Protein AF-A0A5C7LN12-F1 (afdb_monomer_lite)

Foldseek 3Di:
DPPQDFQAAQQPRDGAPPVPQADPVRHGDNHNDDVSVVVVVCVVCVVVVVVVQVVCVVVVNDDDVCVVCPDDPVRVVVVVVVVQVVCVVVVNDDDPCPPPVNVVVVPDDDPDDPLQVVLVVCVVVPDDLVNDDPVSNVSVVVVVVVVCVVCVVVVVVVVVVVVVVVVVPDDPVVVVVVVVVVVVVVVVVVVVVVVVVVVD

Structure (mmCIF, N/CA/C/O backbone):
data_AF-A0A5C7LN12-F1
#
_entry.id   AF-A0A5C7LN12-F1
#
loop_
_atom_site.group_PDB
_atom_site.id
_atom_site.type_symbol
_atom_site.label_atom_id
_atom_site.label_alt_id
_atom_site.label_comp_id
_atom_site.label_asym_id
_atom_site.label_entity_id
_atom_site.label_seq_id
_atom_site.pdbx_PDB_ins_code
_atom_site.Cartn_x
_atom_site.Cartn_y
_atom_site.Cartn_z
_atom_site.occupancy
_atom_site.B_iso_or_equiv
_atom_site.auth_seq_id
_atom_site.auth_comp_id
_atom_site.auth_asym_id
_atom_site.auth_atom_id
_atom_site.pdbx_PDB_model_num
ATOM 1 N N . MET A 1 1 ? -49.955 15.928 35.862 1.00 45.19 1 MET A N 1
ATOM 2 C CA . MET A 1 1 ? -48.823 16.769 36.314 1.00 45.19 1 MET A CA 1
ATOM 3 C C . MET A 1 1 ? -47.835 15.855 37.020 1.00 45.19 1 MET A C 1
ATOM 5 O O . MET A 1 1 ? -48.293 15.050 37.814 1.00 45.19 1 MET A O 1
ATOM 9 N N . LYS A 1 2 ? -46.533 15.899 36.705 1.00 53.94 2 LYS A N 1
ATOM 10 C CA . LYS A 1 2 ? -45.531 15.237 37.559 1.00 53.94 2 LYS A CA 1
ATOM 11 C C . LYS A 1 2 ? -45.373 16.099 38.810 1.00 53.94 2 LYS A C 1
ATOM 13 O O . LYS A 1 2 ? -45.045 17.274 38.656 1.00 53.94 2 LYS A O 1
ATOM 18 N N . GLU A 1 3 ? -45.639 15.550 39.991 1.00 57.06 3 GLU A N 1
ATOM 19 C CA . GLU A 1 3 ? -45.255 16.191 41.250 1.00 57.06 3 GLU A CA 1
ATOM 20 C C . GLU A 1 3 ? -43.736 16.374 41.240 1.00 57.06 3 GLU A C 1
ATOM 22 O O . GLU A 1 3 ? -42.986 15.416 41.056 1.00 57.06 3 GLU A O 1
ATOM 27 N N . GLN A 1 4 ? -43.284 17.623 41.324 1.00 60.88 4 GLN A N 1
ATOM 28 C CA . GLN A 1 4 ? -41.866 17.932 41.449 1.00 60.88 4 GLN A CA 1
ATOM 29 C C . GLN A 1 4 ? -41.527 17.849 42.931 1.00 60.88 4 GLN A C 1
ATOM 31 O O . GLN A 1 4 ? -41.993 18.673 43.715 1.00 60.88 4 GLN A O 1
ATOM 36 N N . THR A 1 5 ? -40.739 16.849 43.313 1.00 71.44 5 THR A N 1
ATOM 37 C CA . THR A 1 5 ? -40.147 16.774 44.649 1.00 71.44 5 THR A CA 1
ATOM 38 C C . THR A 1 5 ? -39.244 17.986 44.843 1.00 71.44 5 THR A C 1
ATOM 40 O O . THR A 1 5 ? -38.200 18.099 44.197 1.00 71.44 5 THR A O 1
ATOM 43 N N . LEU A 1 6 ? -39.682 18.926 45.682 1.00 84.12 6 LEU A N 1
ATOM 44 C CA . LEU A 1 6 ? -38.920 20.132 45.997 1.00 84.12 6 LEU A CA 1
ATOM 45 C C . LEU A 1 6 ? -37.580 19.746 46.631 1.00 84.12 6 LEU A C 1
ATOM 47 O O . LEU A 1 6 ? -37.504 18.804 47.415 1.00 84.12 6 LEU A O 1
ATOM 51 N N . GLY A 1 7 ? -36.523 20.475 46.272 1.00 86.50 7 GLY A N 1
ATOM 52 C CA . GLY A 1 7 ? -35.201 20.291 46.867 1.00 86.50 7 GLY A CA 1
ATOM 53 C C . GLY A 1 7 ? -34.392 19.093 46.364 1.00 86.50 7 GLY A C 1
ATOM 54 O O . GLY A 1 7 ? -33.304 18.869 46.882 1.00 86.50 7 GLY A O 1
ATOM 55 N N . ILE A 1 8 ? -34.853 18.350 45.349 1.00 91.25 8 ILE A N 1
ATOM 56 C CA . ILE A 1 8 ? -34.109 17.219 44.766 1.00 91.25 8 ILE A CA 1
ATOM 57 C C . ILE A 1 8 ? -33.805 17.491 43.288 1.00 91.25 8 ILE A C 1
ATOM 59 O O . ILE A 1 8 ? -34.665 17.910 42.519 1.00 91.25 8 ILE A O 1
ATOM 63 N N . CYS A 1 9 ? -32.560 17.252 42.872 1.00 90.31 9 CYS A N 1
ATOM 64 C CA . CYS A 1 9 ? -32.129 17.409 41.486 1.00 90.31 9 CYS A CA 1
ATOM 65 C C . CYS A 1 9 ? -32.646 16.274 40.587 1.00 90.31 9 CYS A C 1
ATOM 67 O O . CYS A 1 9 ? -32.257 15.121 40.756 1.00 90.31 9 CYS A O 1
ATOM 69 N N . ASP A 1 10 ? -33.369 16.609 39.519 1.00 89.06 10 ASP A N 1
ATOM 70 C CA . ASP A 1 10 ? -33.934 15.652 38.553 1.00 89.06 10 ASP A CA 1
ATOM 71 C C . ASP A 1 10 ? -32.880 14.813 37.799 1.00 89.06 10 ASP A C 1
ATOM 73 O O . ASP A 1 10 ? -33.205 13.780 37.213 1.00 89.06 10 ASP A O 1
ATOM 77 N N . ASN A 1 11 ? -31.613 15.253 37.751 1.00 90.69 11 ASN A N 1
ATOM 78 C CA . ASN A 1 11 ? -30.559 14.555 37.002 1.00 90.69 11 ASN A CA 1
ATOM 79 C C . ASN A 1 11 ? -29.640 13.683 37.869 1.00 90.69 11 ASN A C 1
ATOM 81 O O . ASN A 1 11 ? -29.319 12.569 37.459 1.00 90.69 11 ASN A O 1
ATOM 85 N N . CYS A 1 12 ? -29.152 14.198 39.003 1.00 90.94 12 CYS A N 1
ATOM 86 C CA . CYS A 1 12 ? -28.233 13.460 39.880 1.00 90.94 12 CYS A CA 1
ATOM 87 C C . CYS A 1 12 ? -28.894 12.924 41.150 1.00 90.94 12 CYS A C 1
ATOM 89 O O . CYS A 1 12 ? -28.227 12.216 41.895 1.00 90.94 12 CYS A O 1
ATOM 91 N N . LEU A 1 13 ? -30.165 13.266 41.397 1.00 91.31 13 LEU A N 1
ATOM 92 C CA . LEU A 1 13 ? -30.915 12.930 42.613 1.00 91.31 13 LEU A CA 1
ATOM 93 C C . LEU A 1 13 ? -30.298 13.484 43.909 1.00 91.31 13 LEU A C 1
ATOM 95 O O . LEU A 1 13 ? -30.713 13.104 44.996 1.00 91.31 13 LEU A O 1
ATOM 99 N N . GLY A 1 14 ? -29.319 14.385 43.796 1.00 90.19 14 GLY A N 1
ATOM 100 C CA . GLY A 1 14 ? -28.716 15.067 44.935 1.00 90.19 14 GLY A CA 1
ATOM 101 C C . GLY A 1 14 ? -29.597 16.192 45.471 1.00 90.19 14 GLY A C 1
ATOM 102 O O . GLY A 1 14 ? -30.418 16.756 44.739 1.00 90.19 14 GLY A O 1
ATOM 103 N N . GLU A 1 15 ? -29.377 16.531 46.736 1.00 92.19 15 GLU A N 1
ATOM 104 C CA . GLU A 1 15 ? -30.057 17.628 47.416 1.00 92.19 15 GLU A CA 1
ATOM 105 C C . GLU A 1 15 ? -29.694 18.979 46.786 1.00 92.19 15 GLU A C 1
ATOM 107 O O . GLU A 1 15 ? -28.548 19.249 46.413 1.00 92.19 15 GLU A O 1
ATOM 112 N N . ILE A 1 16 ? -30.703 19.831 46.640 1.00 90.50 16 ILE A N 1
ATOM 113 C CA . ILE A 1 16 ? -30.557 21.237 46.288 1.00 90.50 16 ILE A CA 1
ATOM 114 C C . ILE A 1 16 ? -30.592 22.015 47.608 1.00 90.50 16 ILE A C 1
ATOM 116 O O . ILE A 1 16 ? -31.549 21.833 48.369 1.00 90.50 16 ILE A O 1
ATOM 120 N N . PRO A 1 17 ? -29.601 22.884 47.876 1.00 90.31 17 PRO A N 1
ATOM 121 C CA . PRO A 1 17 ? -29.600 23.740 49.057 1.00 90.31 17 PRO A CA 1
ATOM 122 C C . PRO A 1 17 ? -30.934 24.474 49.228 1.00 90.31 17 PRO A C 1
ATOM 124 O O . PRO A 1 17 ? -31.533 24.912 48.243 1.00 90.31 17 PRO A O 1
ATOM 127 N N . HIS A 1 18 ? -31.419 24.573 50.468 1.00 86.62 18 HIS A N 1
ATOM 128 C CA . HIS A 1 18 ? -32.753 25.105 50.779 1.00 86.62 18 HIS A CA 1
ATOM 129 C C . HIS A 1 18 ? -32.957 26.548 50.285 1.00 86.62 18 HIS A C 1
ATOM 131 O O . HIS A 1 18 ? -34.035 26.916 49.822 1.00 86.62 18 HIS A O 1
ATOM 137 N N . ASP A 1 19 ? -31.900 27.353 50.313 1.00 89.69 19 ASP A N 1
ATOM 138 C CA . ASP A 1 19 ? -31.842 28.716 49.782 1.00 89.69 19 ASP A CA 1
ATOM 139 C C . ASP A 1 19 ? -31.909 28.788 48.242 1.00 89.69 19 ASP A C 1
ATOM 141 O O . ASP A 1 19 ? -32.208 29.841 47.680 1.00 89.69 19 ASP A O 1
ATOM 145 N N . GLU A 1 20 ? -31.719 27.665 47.545 1.00 89.44 20 GLU A N 1
ATOM 146 C CA . GLU A 1 20 ? -31.738 27.557 46.082 1.00 89.44 20 GLU A CA 1
ATOM 147 C C . GLU A 1 20 ? -32.941 26.776 45.524 1.00 89.44 20 GLU A C 1
ATOM 149 O O . GLU A 1 20 ? -32.999 26.498 44.320 1.00 89.44 20 GLU A O 1
ATOM 154 N N . TRP A 1 21 ? -33.928 26.426 46.353 1.00 90.88 21 TRP A N 1
ATOM 155 C CA . TRP A 1 21 ? -35.102 25.650 45.925 1.00 90.88 21 TRP A CA 1
ATOM 156 C C . TRP A 1 21 ? -35.929 26.318 44.833 1.00 90.88 21 TRP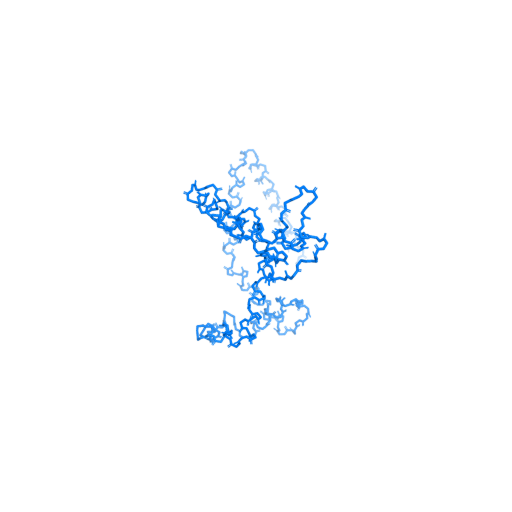 A C 1
ATOM 158 O O . TRP A 1 21 ? -36.618 25.631 44.077 1.00 90.88 21 TRP A O 1
ATOM 168 N N . TYR A 1 22 ? -35.841 27.639 44.709 1.00 89.69 22 TYR A N 1
ATOM 169 C C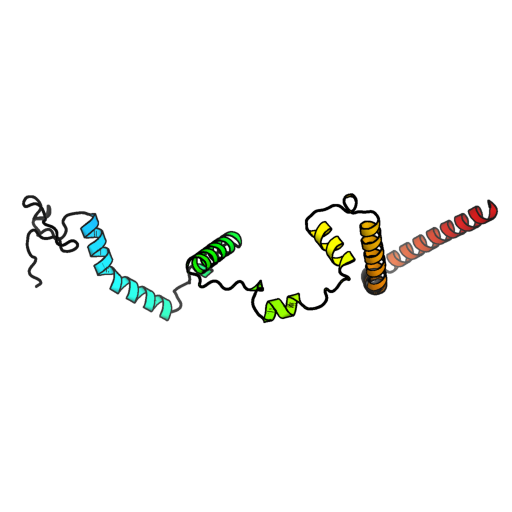A . TYR A 1 22 ? -36.541 28.403 43.691 1.00 89.69 22 TYR A CA 1
ATOM 170 C C . TYR A 1 22 ? -35.556 29.129 42.780 1.00 89.69 22 TYR A C 1
ATOM 172 O O . TYR A 1 22 ? -34.501 29.617 43.171 1.00 89.69 22 TYR A O 1
ATOM 180 N N . THR A 1 23 ? -35.918 29.207 41.508 1.00 87.25 23 THR A N 1
ATOM 181 C CA . THR A 1 23 ? -35.253 30.081 40.541 1.00 87.25 23 THR A CA 1
ATOM 182 C C . THR A 1 23 ? -35.562 31.546 40.853 1.00 87.25 23 THR A C 1
ATOM 184 O O . THR A 1 23 ? -36.571 31.851 41.485 1.00 87.25 23 THR A O 1
ATOM 187 N N . SER A 1 24 ? -34.784 32.479 40.294 1.00 85.69 24 SER A N 1
ATOM 188 C CA . SER A 1 24 ? -35.032 33.930 40.414 1.00 85.69 24 SER A CA 1
ATOM 189 C C . SER A 1 24 ? -36.411 34.396 39.920 1.00 85.69 24 SER A C 1
ATOM 191 O O . SER A 1 24 ? -36.798 35.535 40.147 1.00 85.69 24 SER A O 1
ATOM 193 N N . LYS A 1 25 ? -37.164 33.524 39.237 1.00 86.94 25 LYS A N 1
ATOM 194 C CA . LYS A 1 25 ? -38.530 33.765 38.753 1.00 86.94 25 LYS A CA 1
ATOM 195 C C . LYS A 1 25 ? -39.604 33.068 39.604 1.00 86.94 25 LYS A C 1
ATOM 197 O O . LYS A 1 25 ? -40.710 32.863 39.114 1.00 86.94 25 LYS A O 1
ATOM 202 N N . GLY A 1 26 ? -39.268 32.619 40.815 1.00 86.12 26 GLY A N 1
ATOM 203 C CA . GLY A 1 26 ? -40.199 31.983 41.757 1.00 86.12 26 GLY A CA 1
ATOM 204 C C . GLY A 1 26 ? -40.641 30.562 41.386 1.00 86.12 26 GLY A C 1
ATOM 205 O O . GLY A 1 26 ? -41.556 30.027 41.997 1.00 86.12 26 GLY A O 1
ATOM 206 N N . LYS A 1 27 ? -40.022 29.927 40.381 1.00 88.00 27 LYS A N 1
ATOM 207 C CA . LYS A 1 27 ? -40.342 28.539 39.992 1.00 88.00 27 LYS A CA 1
ATOM 208 C C . LYS A 1 27 ? -39.451 27.542 40.730 1.00 88.00 27 LYS A C 1
ATOM 210 O O . LYS A 1 27 ? -38.257 27.842 40.820 1.00 88.00 27 LYS A O 1
ATOM 215 N N . PRO A 1 28 ? -39.965 26.368 41.145 1.00 89.56 28 PRO A N 1
ATOM 216 C CA . PRO A 1 28 ? -39.149 25.295 41.702 1.00 89.56 28 PRO A CA 1
ATOM 217 C C . PRO A 1 28 ? -37.952 24.966 40.814 1.00 89.56 28 PRO A C 1
ATOM 219 O O . PRO A 1 28 ? -38.058 24.864 39.585 1.00 89.56 28 PRO A O 1
ATOM 222 N N . ARG A 1 29 ? -36.788 24.834 41.435 1.00 89.12 29 ARG A N 1
ATOM 223 C CA . ARG A 1 29 ? -35.546 24.502 40.759 1.00 89.12 29 ARG A CA 1
ATOM 224 C C . ARG A 1 29 ? -35.470 22.995 40.552 1.00 89.12 29 ARG A C 1
ATOM 226 O O . ARG A 1 29 ? -35.517 22.226 41.497 1.00 89.12 29 ARG A O 1
ATOM 233 N N . GLN A 1 30 ? -35.298 22.595 39.296 1.00 90.38 30 GLN A N 1
ATOM 234 C CA . GLN A 1 30 ? -35.227 21.184 38.894 1.00 90.38 30 GLN A CA 1
ATOM 235 C C . GLN A 1 30 ? -33.817 20.587 38.978 1.00 90.38 30 GLN A C 1
ATOM 237 O O . GLN A 1 30 ? -33.652 19.375 39.009 1.00 90.38 30 GLN A O 1
ATOM 242 N N . TYR A 1 31 ? -32.772 21.418 38.948 1.00 91.81 31 TYR A N 1
ATOM 243 C CA . TYR A 1 31 ? -31.388 20.950 38.839 1.00 91.81 31 TYR A CA 1
ATOM 244 C C . TYR A 1 31 ? -30.493 21.666 39.846 1.00 91.81 31 TYR A C 1
ATOM 246 O O . TYR A 1 31 ? -30.522 22.894 39.914 1.00 91.81 31 TYR A O 1
ATOM 254 N N . CYS A 1 32 ? -29.634 20.926 40.551 1.00 90.50 32 CYS A N 1
ATOM 255 C CA . CYS A 1 32 ? -28.705 21.494 41.536 1.00 90.50 32 CYS A CA 1
ATOM 256 C C . CYS A 1 32 ? -27.696 22.478 40.919 1.00 90.50 32 CYS A C 1
ATOM 258 O O . CYS A 1 32 ? -27.290 23.429 41.570 1.00 90.50 32 CYS A O 1
ATOM 260 N N . GLY A 1 33 ? -27.358 22.345 39.633 1.00 90.50 33 GLY A N 1
ATOM 261 C CA . GLY A 1 33 ? -26.416 23.245 38.968 1.00 90.50 33 GLY A CA 1
ATOM 262 C C . GLY A 1 33 ? -26.505 23.233 37.446 1.00 90.50 33 GLY A C 1
ATOM 263 O O . GLY A 1 33 ? -27.290 22.489 36.844 1.00 90.50 33 GLY A O 1
ATOM 264 N N . ARG A 1 34 ? -25.670 24.065 36.809 1.00 90.62 34 ARG A N 1
ATOM 265 C CA . ARG A 1 34 ? -25.614 24.222 35.346 1.00 90.62 34 ARG A CA 1
ATOM 266 C C . ARG A 1 34 ? -25.290 22.908 34.634 1.00 90.62 34 ARG A C 1
ATOM 268 O O . ARG A 1 34 ? -25.923 22.608 33.626 1.00 90.62 34 ARG A O 1
ATOM 275 N N . ASP A 1 35 ? -24.381 22.105 35.176 1.00 93.50 35 ASP A N 1
ATOM 276 C CA . ASP A 1 35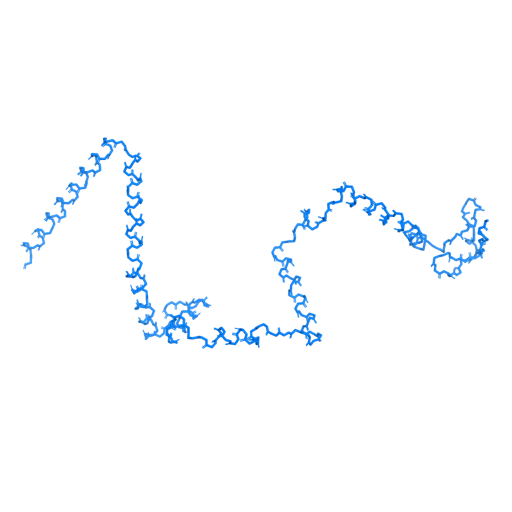 ? -23.967 20.843 34.554 1.00 93.50 35 ASP A CA 1
ATOM 277 C C . ASP A 1 35 ? -25.061 19.780 34.613 1.00 93.50 35 ASP A C 1
ATOM 279 O O . ASP A 1 35 ? -25.336 19.118 33.609 1.00 93.50 35 ASP A O 1
ATOM 283 N N . CYS A 1 36 ? -25.763 19.673 35.745 1.00 92.44 36 CYS A N 1
ATOM 284 C CA . CYS A 1 36 ? -26.927 18.797 35.861 1.00 92.44 36 CYS A CA 1
ATOM 285 C C . CYS A 1 36 ? -28.056 19.233 34.927 1.00 92.44 36 CYS A C 1
ATOM 287 O O . CYS A 1 36 ? -28.652 18.389 34.261 1.00 92.44 36 CYS A O 1
ATOM 289 N N . ARG A 1 37 ? -28.290 20.543 34.797 1.00 91.12 37 ARG A N 1
ATOM 290 C CA . ARG A 1 37 ? -29.253 21.091 33.837 1.00 91.12 37 ARG A CA 1
ATOM 291 C C . ARG A 1 37 ? -28.865 20.772 32.394 1.00 91.12 37 ARG A C 1
ATOM 293 O O . ARG A 1 37 ? -29.701 20.314 31.622 1.00 91.12 37 ARG A O 1
ATOM 300 N N . ASN A 1 38 ? -27.608 20.992 32.017 1.00 93.19 38 ASN A N 1
ATOM 301 C CA . ASN A 1 38 ? -27.111 20.712 30.668 1.00 93.19 38 ASN A CA 1
ATOM 302 C C . ASN A 1 38 ? -27.194 19.217 30.342 1.00 93.19 38 ASN A C 1
ATOM 304 O O . ASN A 1 38 ? -27.648 18.841 29.261 1.00 93.19 38 ASN A O 1
ATOM 308 N N . THR A 1 39 ? -26.807 18.366 31.291 1.00 92.06 39 THR A N 1
ATOM 309 C CA . THR A 1 39 ? -26.851 16.907 31.153 1.00 92.06 39 THR A CA 1
ATOM 310 C C . THR A 1 39 ? -28.287 16.404 31.055 1.00 92.06 39 THR A C 1
ATOM 312 O O . THR A 1 39 ? -28.602 15.653 30.130 1.00 92.06 39 THR A O 1
ATOM 315 N N . GLY A 1 40 ? -29.175 16.872 31.937 1.00 90.88 40 GLY A N 1
ATOM 316 C CA . GLY A 1 40 ? -30.602 16.550 31.920 1.00 90.88 40 GLY A CA 1
ATOM 317 C C . GLY A 1 40 ? -31.265 16.962 30.606 1.00 90.88 40 GLY A C 1
ATOM 318 O O . GLY A 1 40 ? -31.865 16.129 29.925 1.00 90.88 40 GLY A O 1
ATOM 319 N N . ASN A 1 41 ? -31.049 18.204 30.162 1.00 90.88 41 ASN A N 1
ATOM 320 C CA . ASN A 1 41 ? -31.545 18.698 28.873 1.00 90.88 41 ASN A CA 1
ATOM 321 C C . ASN A 1 41 ? -30.978 17.905 27.685 1.00 90.88 41 ASN A C 1
ATOM 323 O O . ASN A 1 41 ? -31.691 17.603 26.724 1.00 90.88 41 ASN A O 1
ATOM 327 N N . SER A 1 42 ? -29.694 17.540 27.738 1.00 90.25 42 SER A N 1
ATOM 328 C CA . SER A 1 42 ? -29.065 16.725 26.703 1.00 90.25 42 SER A CA 1
ATOM 329 C C . SER A 1 42 ? -29.709 15.343 26.623 1.00 90.25 42 SER A C 1
ATOM 331 O O . SER A 1 42 ? -30.069 14.923 25.519 1.00 90.25 42 SER A O 1
ATOM 333 N N . ARG A 1 43 ? -29.917 14.671 27.764 1.00 89.12 43 ARG A N 1
ATOM 334 C CA . ARG A 1 43 ? -30.589 13.365 27.857 1.00 89.12 43 ARG A CA 1
ATOM 335 C C . ARG A 1 43 ? -32.027 13.438 27.352 1.00 89.12 43 ARG A C 1
ATOM 337 O O . ARG A 1 43 ? -32.384 12.662 26.471 1.00 89.12 43 ARG A O 1
ATOM 344 N N . ALA A 1 44 ? -32.807 14.419 27.807 1.00 89.38 44 ALA A N 1
ATOM 345 C CA . ALA A 1 44 ? -34.182 14.635 27.356 1.00 89.38 44 ALA A CA 1
ATOM 346 C C . ALA A 1 44 ? -34.273 14.869 25.835 1.00 89.38 44 ALA A C 1
ATOM 348 O O . ALA A 1 44 ? -35.182 14.374 25.172 1.00 89.38 44 ALA A O 1
ATOM 349 N N . GLY A 1 45 ? -33.296 15.569 25.248 1.00 90.44 45 GLY A N 1
ATOM 350 C CA . GLY A 1 45 ? -33.230 15.794 23.803 1.00 90.44 45 GLY A CA 1
ATOM 351 C C . GLY A 1 45 ? -32.654 14.629 22.984 1.00 90.44 45 GLY A C 1
ATOM 352 O O . GLY A 1 45 ? -32.754 14.654 21.755 1.00 90.44 45 GLY A O 1
ATOM 353 N N . ALA A 1 46 ? -32.032 13.621 23.605 1.00 92.00 46 ALA A N 1
ATOM 354 C CA . ALA A 1 46 ? -31.344 12.543 22.889 1.00 92.00 46 ALA A CA 1
ATOM 355 C C . ALA A 1 46 ? -32.281 11.692 22.006 1.00 92.00 46 ALA A C 1
ATOM 357 O O . ALA A 1 46 ? -31.930 11.476 20.839 1.00 92.00 46 ALA A O 1
ATOM 358 N N . PRO A 1 47 ? -33.486 11.288 22.461 1.00 93.75 47 PRO A N 1
ATOM 359 C CA . PRO A 1 47 ? -34.442 10.573 21.615 1.00 93.75 47 PRO A CA 1
ATOM 360 C C . PRO A 1 47 ? -34.858 11.386 20.384 1.00 93.75 47 PRO A C 1
ATOM 362 O O . PRO A 1 47 ? -34.885 10.863 19.271 1.00 93.75 47 PRO A O 1
ATOM 365 N N . ILE A 1 48 ? -35.093 12.692 20.556 1.00 92.12 48 ILE A N 1
ATOM 366 C CA . ILE A 1 48 ? -35.475 13.603 19.468 1.00 92.12 48 ILE A CA 1
ATOM 367 C C . ILE A 1 48 ? -34.337 13.724 18.448 1.00 92.12 48 ILE A C 1
ATOM 369 O O . ILE A 1 48 ? -34.568 13.621 17.241 1.00 92.12 48 ILE A O 1
ATOM 373 N N . ARG A 1 49 ? -33.094 13.920 18.912 1.00 90.25 49 ARG A N 1
ATOM 374 C CA . ARG A 1 49 ? -31.910 13.996 18.038 1.00 90.25 49 ARG A CA 1
ATOM 375 C C . ARG A 1 49 ? -31.694 12.692 17.271 1.00 90.25 49 ARG A C 1
ATOM 377 O O . ARG A 1 49 ? -31.433 12.746 16.071 1.00 90.25 49 ARG A O 1
ATOM 384 N N . SER A 1 50 ? -31.861 11.546 17.933 1.00 90.75 50 SER A N 1
ATOM 385 C CA . SER A 1 50 ? -31.775 10.218 17.314 1.00 90.75 50 SER A CA 1
ATOM 386 C C . SER A 1 50 ? -32.848 10.024 16.239 1.00 90.75 50 SER A C 1
ATOM 388 O O . SER A 1 50 ? -32.529 9.672 15.104 1.00 90.75 50 SER A O 1
ATOM 390 N N . ALA A 1 51 ? -34.109 10.355 16.536 1.00 93.00 51 ALA A N 1
ATOM 391 C CA . ALA A 1 51 ? -35.206 10.272 15.573 1.00 93.00 51 ALA A CA 1
ATOM 392 C C . ALA A 1 51 ? -34.971 11.175 14.348 1.00 93.00 51 ALA A C 1
ATOM 394 O O . ALA A 1 51 ? -35.119 10.731 13.209 1.00 93.00 51 ALA A O 1
ATOM 395 N N . LYS A 1 52 ? -34.532 12.424 14.558 1.00 92.25 52 LYS A N 1
ATOM 396 C CA . LYS A 1 52 ? -34.167 13.344 13.468 1.00 92.25 52 LYS A CA 1
ATOM 397 C C . LYS A 1 52 ? -32.980 12.829 12.649 1.00 92.25 52 LYS A C 1
ATOM 399 O O . LYS A 1 52 ? -32.975 12.980 11.432 1.00 92.25 52 LYS A O 1
ATOM 404 N N . ALA A 1 53 ? -31.975 12.226 13.284 1.00 89.31 53 ALA A N 1
ATOM 405 C CA . ALA A 1 53 ? -30.843 11.623 12.582 1.00 89.31 53 ALA A CA 1
ATOM 406 C C . ALA A 1 53 ? -31.293 10.458 11.689 1.00 89.31 53 ALA A C 1
ATOM 408 O O . ALA A 1 53 ? -30.992 10.471 10.500 1.00 89.31 53 ALA A O 1
ATOM 409 N N . LYS A 1 54 ? -32.100 9.527 12.214 1.00 91.62 54 LYS A N 1
ATOM 410 C CA . LYS A 1 54 ? -32.664 8.412 11.435 1.00 91.62 54 LYS A CA 1
ATOM 411 C C . LYS A 1 54 ? -33.495 8.896 10.245 1.00 91.62 54 LYS A C 1
ATOM 413 O O . LYS A 1 54 ? -33.333 8.382 9.146 1.00 91.62 54 LYS A O 1
ATOM 418 N N . ARG A 1 55 ? -34.326 9.931 10.430 1.00 94.00 55 ARG A N 1
ATOM 419 C CA . ARG A 1 55 ? -35.098 10.544 9.332 1.00 94.00 55 ARG A CA 1
ATOM 420 C C . ARG A 1 55 ? -34.204 11.165 8.253 1.00 94.00 55 ARG A C 1
ATOM 422 O O . ARG A 1 55 ? -34.515 11.039 7.078 1.00 94.00 55 ARG A O 1
ATOM 429 N N . ARG A 1 56 ? -33.092 11.811 8.621 1.00 89.44 56 ARG A N 1
ATOM 430 C CA . ARG A 1 56 ? -32.113 12.338 7.648 1.00 89.44 56 ARG A CA 1
ATOM 431 C C . ARG A 1 56 ? -31.415 11.227 6.867 1.00 89.44 56 ARG A C 1
ATOM 433 O O . ARG A 1 56 ? -31.243 11.367 5.664 1.00 89.44 56 ARG A O 1
ATOM 440 N N . VAL A 1 57 ? -31.068 10.124 7.533 1.00 88.94 57 VAL A N 1
ATOM 441 C CA . VAL A 1 57 ? -30.514 8.928 6.875 1.00 88.94 57 VAL A CA 1
ATOM 442 C C . VAL A 1 57 ? -31.520 8.345 5.883 1.00 88.94 57 VAL A C 1
ATOM 444 O O . VAL A 1 57 ? -31.172 8.139 4.729 1.00 88.94 57 VAL A O 1
ATOM 447 N N . ALA A 1 58 ? -32.777 8.157 6.296 1.00 90.06 58 ALA A N 1
ATOM 448 C CA . ALA A 1 58 ? -33.828 7.617 5.431 1.00 90.06 58 ALA A CA 1
ATOM 449 C C . ALA A 1 58 ? -34.115 8.497 4.200 1.00 90.06 58 ALA A C 1
ATOM 451 O O . ALA A 1 58 ? -34.449 7.979 3.143 1.00 90.06 58 ALA A O 1
ATOM 452 N N . ARG A 1 59 ? -33.956 9.822 4.323 1.00 93.44 59 ARG A N 1
ATOM 453 C CA . ARG A 1 59 ? -34.090 10.780 3.212 1.00 93.44 59 ARG A CA 1
ATOM 454 C C . ARG A 1 59 ? -32.835 10.911 2.339 1.00 93.44 59 ARG A C 1
ATOM 456 O O . ARG A 1 59 ? -32.843 11.703 1.408 1.00 93.44 59 ARG A O 1
ATOM 463 N N . GLY A 1 60 ? -31.745 10.206 2.653 1.00 88.19 60 GLY A N 1
ATOM 464 C CA . GLY A 1 60 ? -30.473 10.315 1.926 1.00 88.19 60 GLY A CA 1
ATOM 465 C C . GLY A 1 60 ? -29.700 11.622 2.159 1.00 88.19 60 GLY A C 1
ATOM 466 O O . GLY A 1 60 ? -28.662 11.840 1.549 1.00 88.19 60 GLY A O 1
ATOM 467 N N . GLU A 1 61 ? -30.163 12.487 3.064 1.00 90.19 61 GLU A N 1
ATOM 468 C CA . GLU A 1 61 ? -29.511 13.765 3.392 1.00 90.19 61 GLU A CA 1
ATOM 469 C C . GLU A 1 61 ? -28.298 13.584 4.314 1.00 90.19 61 GLU A C 1
ATOM 471 O O . GLU A 1 61 ? -27.460 14.477 4.457 1.00 90.19 61 GLU A O 1
ATOM 476 N N . TRP A 1 62 ? -28.230 12.456 5.024 1.00 83.94 62 TRP A N 1
ATOM 477 C CA . TRP A 1 62 ? -27.127 12.194 5.934 1.00 83.94 62 TRP A CA 1
ATOM 478 C C . TRP A 1 62 ? -25.879 11.782 5.156 1.00 83.94 62 TRP A C 1
ATOM 480 O O . TRP A 1 62 ? -25.803 10.687 4.603 1.00 83.94 62 TRP A O 1
ATOM 490 N N . GLN A 1 63 ? -24.873 12.651 5.177 1.00 78.31 63 GLN A N 1
ATOM 491 C CA . GLN A 1 63 ? -23.542 12.339 4.681 1.00 78.31 63 GLN A CA 1
ATOM 492 C C . GLN A 1 63 ? -22.713 11.724 5.803 1.00 78.31 63 GLN A C 1
ATOM 494 O O . GLN A 1 63 ? -22.574 12.296 6.887 1.00 78.31 63 GLN A O 1
ATOM 499 N N . ASN A 1 64 ? -22.145 10.550 5.540 1.00 75.69 64 ASN A N 1
ATOM 500 C CA . ASN A 1 64 ? -21.235 9.913 6.474 1.00 75.69 64 ASN A CA 1
ATOM 501 C C . ASN A 1 64 ? -19.953 10.766 6.587 1.00 75.69 64 ASN A C 1
ATOM 503 O O . ASN A 1 64 ? -19.257 10.938 5.582 1.00 75.69 64 ASN A O 1
ATOM 507 N N . PRO A 1 65 ? -19.592 11.263 7.788 1.00 74.12 65 PRO A N 1
ATOM 508 C CA . PRO A 1 65 ? -18.408 12.100 7.985 1.00 74.12 65 PRO A CA 1
ATOM 509 C C . PRO A 1 65 ? -17.103 11.458 7.508 1.00 74.12 65 PRO A C 1
ATOM 511 O O . PRO A 1 65 ? -16.171 12.170 7.151 1.00 74.12 65 PRO A O 1
ATOM 514 N N . HIS A 1 66 ? -17.042 10.124 7.451 1.00 68.06 66 HIS A N 1
ATOM 515 C CA . HIS A 1 66 ? -15.913 9.390 6.880 1.00 68.06 66 HIS A CA 1
ATOM 516 C C . HIS A 1 66 ? -15.641 9.752 5.410 1.00 68.06 66 HIS A C 1
ATOM 518 O O . HIS A 1 66 ? -14.497 9.718 4.977 1.00 68.06 66 HIS A O 1
ATOM 524 N N . HIS A 1 67 ? -16.677 10.103 4.646 1.00 72.62 67 HIS A N 1
ATOM 525 C CA . HIS A 1 67 ? -16.539 10.525 3.249 1.00 72.62 67 HIS A CA 1
ATOM 526 C C . HIS A 1 67 ? -16.269 12.026 3.113 1.00 72.62 67 HIS A C 1
ATOM 528 O O . HIS A 1 67 ? -15.770 12.454 2.079 1.00 72.62 67 HIS A O 1
ATOM 534 N N . LEU A 1 68 ? -16.573 12.814 4.148 1.00 77.62 68 LEU A N 1
ATOM 535 C CA . LEU A 1 68 ? -16.300 14.253 4.177 1.00 77.62 68 LEU A CA 1
ATOM 536 C C . LEU A 1 68 ? -14.859 14.547 4.596 1.00 77.62 68 LEU A C 1
ATOM 538 O O . LEU A 1 68 ? -14.237 15.450 4.054 1.00 77.62 68 LEU A O 1
ATOM 542 N N . ASN A 1 69 ? -14.326 13.752 5.525 1.00 79.12 69 ASN A N 1
ATOM 543 C CA . ASN A 1 69 ? -12.951 13.833 6.004 1.00 79.12 69 ASN A CA 1
ATOM 544 C C . ASN A 1 69 ? -12.327 12.431 5.971 1.00 79.12 69 ASN A C 1
ATOM 546 O O . ASN A 1 69 ? -12.239 11.773 7.018 1.00 79.12 69 ASN A O 1
ATOM 550 N N . PRO A 1 70 ? -11.946 11.932 4.781 1.00 78.25 70 PRO A N 1
ATOM 551 C CA . PRO A 1 70 ? -11.304 10.634 4.680 1.00 78.25 70 PRO A CA 1
ATOM 552 C C . PRO A 1 70 ? -10.013 10.638 5.511 1.00 78.25 70 PRO A C 1
ATOM 554 O O . PRO A 1 70 ? -9.235 11.593 5.440 1.00 78.25 70 PRO A O 1
ATOM 557 N N . PRO A 1 71 ? -9.768 9.594 6.322 1.00 81.06 71 PRO A N 1
ATOM 558 C CA . PRO A 1 71 ? -8.580 9.544 7.155 1.00 81.06 71 PRO A CA 1
ATOM 559 C C . PRO A 1 71 ? -7.334 9.486 6.273 1.00 81.06 71 PRO A C 1
ATOM 561 O O . PRO A 1 71 ? -7.270 8.712 5.313 1.00 81.06 71 PRO A O 1
ATOM 564 N N . THR A 1 72 ? -6.318 10.261 6.637 1.00 86.31 72 THR A N 1
ATOM 565 C CA . THR A 1 72 ? -5.024 10.231 5.949 1.00 86.31 72 THR A CA 1
ATOM 566 C C . THR A 1 72 ? -4.398 8.830 6.033 1.00 86.31 72 THR A C 1
ATOM 568 O O . THR A 1 72 ? -4.665 8.085 6.988 1.00 86.31 72 THR A O 1
ATOM 571 N N . PRO A 1 73 ? -3.510 8.447 5.094 1.00 86.12 73 PRO A N 1
ATOM 572 C CA . PRO A 1 73 ? -2.794 7.169 5.168 1.00 86.12 73 PRO A CA 1
ATOM 573 C C . PRO A 1 73 ? -2.089 6.949 6.518 1.00 86.12 73 PRO A C 1
ATOM 575 O O . PRO A 1 73 ? -2.076 5.839 7.060 1.00 86.12 73 PRO A O 1
ATOM 578 N N . THR A 1 74 ? -1.566 8.025 7.110 1.00 89.69 74 THR A N 1
ATOM 579 C CA . THR A 1 74 ? -0.922 8.022 8.429 1.00 89.69 74 THR A CA 1
ATOM 580 C C . THR A 1 74 ? -1.906 7.686 9.549 1.00 89.69 74 THR A C 1
ATOM 582 O O . THR A 1 74 ? -1.618 6.846 10.405 1.00 89.69 74 THR A O 1
ATOM 585 N N . GLU A 1 75 ? -3.095 8.289 9.548 1.00 85.50 75 GLU A N 1
ATOM 586 C CA . GLU A 1 75 ? -4.131 8.019 10.549 1.00 85.50 75 GLU A CA 1
ATOM 587 C C . GLU A 1 75 ? -4.682 6.600 10.442 1.00 85.50 75 GLU A C 1
ATOM 589 O O . GLU A 1 75 ? -4.864 5.939 11.468 1.00 85.50 75 GLU A O 1
ATOM 594 N N . GLN A 1 76 ? -4.901 6.106 9.222 1.00 87.56 76 GLN A N 1
ATOM 595 C CA . GLN A 1 76 ? -5.322 4.724 8.986 1.00 87.56 76 GLN A CA 1
ATOM 596 C C . GLN A 1 76 ? -4.274 3.739 9.510 1.00 87.56 76 GLN A C 1
ATOM 598 O O . GLN A 1 76 ? -4.597 2.835 10.284 1.00 87.56 76 GLN A O 1
ATOM 603 N N . SER A 1 77 ? -3.001 3.973 9.184 1.00 86.31 77 SER A N 1
ATOM 604 C CA . SER A 1 77 ? -1.876 3.161 9.660 1.00 86.31 77 SER A CA 1
ATOM 605 C C . SER A 1 77 ? -1.783 3.155 11.186 1.00 86.31 77 SER A C 1
ATOM 607 O O . SER A 1 77 ? -1.595 2.103 11.807 1.00 86.31 77 SER A O 1
ATOM 609 N N . ARG A 1 78 ? -1.978 4.321 11.818 1.00 89.94 78 ARG A N 1
ATOM 610 C CA . ARG A 1 78 ? -1.994 4.463 13.278 1.00 89.94 78 ARG A CA 1
ATOM 611 C C . ARG A 1 78 ? -3.146 3.677 13.903 1.00 89.94 78 ARG A C 1
ATOM 613 O O . ARG A 1 78 ? -2.917 2.927 14.850 1.00 89.94 78 ARG A O 1
ATOM 620 N N . ARG A 1 79 ? -4.366 3.816 13.374 1.00 87.62 79 ARG A N 1
ATOM 621 C CA . ARG A 1 79 ? -5.558 3.088 13.849 1.00 87.62 79 ARG A CA 1
ATOM 622 C C . ARG A 1 79 ? -5.378 1.577 13.717 1.00 87.62 79 ARG A C 1
ATOM 624 O O . ARG A 1 79 ? -5.588 0.866 14.696 1.00 87.62 79 ARG A O 1
ATOM 631 N N . ALA A 1 80 ? -4.894 1.102 12.571 1.00 86.81 80 ALA A N 1
ATOM 632 C CA . ALA A 1 80 ? -4.606 -0.312 12.344 1.00 86.81 80 ALA A CA 1
ATOM 633 C C . ALA A 1 80 ? -3.551 -0.849 13.327 1.00 86.81 80 ALA A C 1
ATOM 635 O O . ALA A 1 80 ? -3.714 -1.928 13.894 1.00 86.81 80 ALA A O 1
ATOM 636 N N . ARG A 1 81 ? -2.487 -0.078 13.599 1.00 87.50 81 ARG A N 1
ATOM 637 C CA . ARG A 1 81 ? -1.473 -0.439 14.604 1.00 87.50 81 ARG A CA 1
ATOM 638 C C . ARG A 1 81 ? -2.070 -0.551 16.008 1.00 87.50 81 ARG A C 1
ATOM 640 O O . ARG A 1 81 ? -1.713 -1.476 16.735 1.00 87.50 81 ARG A O 1
ATOM 647 N N . PHE A 1 82 ? -2.954 0.367 16.398 1.00 87.94 82 PHE A N 1
ATOM 648 C CA . PHE A 1 82 ? -3.636 0.299 17.692 1.00 87.94 82 PHE A CA 1
ATOM 649 C C . PHE A 1 82 ? -4.585 -0.898 17.792 1.00 87.94 82 PHE A C 1
ATOM 651 O O . PHE A 1 82 ? -4.580 -1.559 18.828 1.00 87.94 82 PHE A O 1
ATOM 658 N N . GLY A 1 83 ? -5.341 -1.204 16.732 1.00 87.12 83 GLY A N 1
ATOM 659 C CA . GLY A 1 83 ? -6.181 -2.405 16.654 1.00 87.12 83 GLY A CA 1
ATOM 660 C C . GLY A 1 83 ? -5.362 -3.674 16.879 1.00 87.12 83 GLY A C 1
ATOM 661 O O . GLY A 1 83 ? -5.600 -4.389 17.849 1.00 87.12 83 GLY A O 1
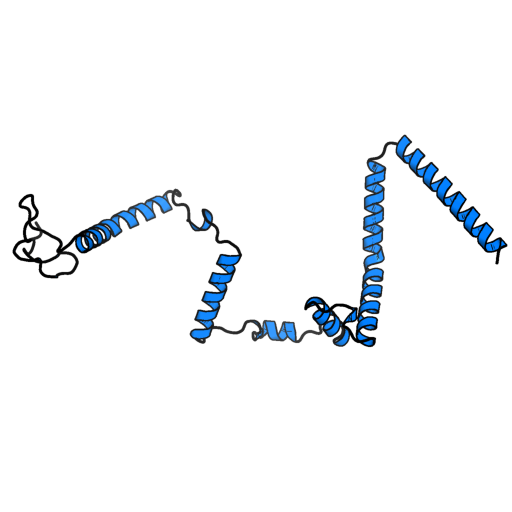ATOM 662 N N . ARG A 1 84 ? -4.284 -3.850 16.103 1.00 83.81 84 ARG A N 1
ATOM 663 C CA . ARG A 1 84 ? -3.353 -4.980 16.266 1.00 83.81 84 ARG A CA 1
ATOM 664 C C . ARG A 1 84 ? -2.787 -5.081 17.681 1.00 83.81 84 ARG A C 1
ATOM 666 O O . ARG A 1 84 ? -2.756 -6.157 18.258 1.00 83.81 84 ARG A O 1
ATOM 673 N N . ARG A 1 85 ? -2.365 -3.963 18.284 1.00 86.88 85 ARG A N 1
ATOM 674 C CA . ARG A 1 85 ? -1.867 -3.960 19.673 1.00 86.88 85 ARG A CA 1
ATOM 675 C C . ARG A 1 85 ? -2.914 -4.443 20.679 1.00 86.88 85 ARG A C 1
ATOM 677 O O . ARG A 1 85 ? -2.545 -5.109 21.641 1.00 86.88 85 ARG A O 1
ATOM 684 N N . ARG A 1 86 ? -4.191 -4.103 20.482 1.00 87.88 86 ARG A N 1
ATOM 685 C CA . ARG A 1 86 ? -5.286 -4.577 21.343 1.00 87.88 86 ARG A CA 1
ATOM 686 C C . ARG A 1 86 ? -5.505 -6.074 21.181 1.00 87.88 86 ARG A C 1
ATOM 688 O O . ARG A 1 86 ? -5.587 -6.763 22.188 1.00 87.88 86 ARG A O 1
ATOM 695 N N . GLU A 1 87 ? -5.527 -6.568 19.948 1.00 86.94 87 GLU A N 1
ATOM 696 C CA . GLU A 1 87 ? -5.672 -7.998 19.656 1.00 86.94 87 GLU A CA 1
ATOM 697 C C . GLU A 1 87 ? -4.518 -8.817 20.248 1.00 86.94 87 GLU A C 1
ATOM 699 O O . GLU A 1 87 ? -4.755 -9.884 20.814 1.00 86.94 87 GLU A O 1
ATOM 704 N N . VAL A 1 88 ? -3.283 -8.298 20.161 1.00 85.50 88 VAL A N 1
ATOM 705 C CA . VAL A 1 88 ? -2.085 -8.898 20.773 1.00 85.50 88 VAL A CA 1
ATOM 706 C C . VAL A 1 88 ? -2.226 -8.930 22.289 1.00 85.50 88 VAL A C 1
ATOM 708 O O . VAL A 1 88 ? -2.042 -9.979 22.894 1.00 85.50 88 VAL A O 1
ATOM 711 N N . LYS A 1 89 ? -2.606 -7.804 22.911 1.00 86.81 89 LYS A N 1
ATOM 712 C CA . LYS A 1 89 ? -2.823 -7.730 24.364 1.00 86.81 89 LYS A CA 1
ATOM 713 C C . LYS A 1 89 ? -3.924 -8.689 24.832 1.00 86.81 89 LYS A C 1
ATOM 715 O O . LYS A 1 89 ? -3.819 -9.239 25.919 1.00 86.81 89 LYS A O 1
ATOM 720 N N . ALA A 1 90 ? -4.964 -8.879 24.025 1.00 88.44 90 ALA A N 1
ATOM 721 C CA . ALA A 1 90 ? -6.061 -9.799 24.304 1.00 88.44 90 ALA A CA 1
ATOM 722 C C . ALA A 1 90 ? -5.726 -11.273 23.998 1.00 88.44 90 ALA A C 1
ATOM 724 O O . ALA A 1 90 ? -6.582 -12.129 24.185 1.00 88.44 90 ALA A O 1
ATOM 725 N N . GLY A 1 91 ? -4.531 -11.584 23.474 1.00 83.88 91 GLY A N 1
ATOM 726 C CA . GLY A 1 91 ? -4.145 -12.945 23.072 1.00 83.88 91 GLY A CA 1
ATOM 727 C C . GLY A 1 91 ? -4.892 -13.486 21.845 1.00 83.88 91 GLY A C 1
ATOM 728 O O . GLY A 1 91 ? -4.693 -14.626 21.443 1.00 83.88 91 GLY A O 1
ATOM 729 N N . THR A 1 92 ? -5.745 -12.671 21.229 1.00 83.56 92 THR A N 1
ATOM 730 C CA . THR A 1 92 ? -6.551 -13.032 20.050 1.00 83.56 92 THR A CA 1
ATOM 731 C C . THR A 1 92 ? -5.789 -12.900 18.734 1.00 83.56 92 THR A C 1
ATOM 733 O O . THR A 1 92 ? -6.184 -13.482 17.724 1.00 83.56 92 THR A O 1
ATOM 736 N N . TRP A 1 93 ? -4.699 -12.127 18.722 1.00 78.44 93 TRP A N 1
ATOM 737 C CA . TRP A 1 93 ? -3.928 -11.896 17.508 1.00 78.44 93 TRP A CA 1
ATOM 738 C C . TRP A 1 93 ? -3.171 -13.156 17.089 1.00 78.44 93 TRP A C 1
ATOM 740 O O . TRP A 1 93 ? -2.216 -13.572 17.745 1.00 78.44 93 TRP A O 1
ATOM 750 N N . ARG A 1 94 ? -3.559 -13.733 15.950 1.00 73.12 94 ARG A N 1
ATOM 751 C CA . ARG A 1 94 ? -2.770 -14.760 15.264 1.00 73.12 94 ARG A CA 1
ATOM 752 C C . ARG A 1 94 ? -1.821 -14.077 14.293 1.00 73.12 94 ARG A C 1
ATOM 754 O O . ARG A 1 94 ? -2.262 -13.309 13.442 1.00 73.12 94 ARG A O 1
ATOM 761 N N . ASN A 1 95 ? -0.525 -14.367 14.406 1.00 75.31 95 ASN A N 1
ATOM 762 C CA . ASN A 1 95 ? 0.464 -13.864 13.461 1.00 75.31 95 ASN A CA 1
ATOM 763 C C . ASN A 1 95 ? 0.113 -14.377 12.051 1.00 75.31 95 ASN A C 1
ATOM 765 O O . ASN A 1 95 ? 0.187 -15.587 11.827 1.00 75.31 95 ASN A O 1
ATOM 769 N N . PRO A 1 96 ? -0.224 -13.499 11.089 1.00 72.12 96 PRO A N 1
ATOM 770 C CA . PRO A 1 96 ? -0.577 -13.925 9.738 1.00 72.12 96 PRO A CA 1
ATOM 771 C C . PRO A 1 96 ? 0.548 -14.713 9.058 1.00 72.12 96 PRO A C 1
ATOM 773 O O . PRO A 1 96 ? 0.271 -15.594 8.253 1.00 72.12 96 PRO A O 1
ATOM 776 N N . ALA A 1 97 ? 1.810 -14.454 9.422 1.00 69.81 97 ALA A N 1
ATOM 777 C CA . ALA A 1 97 ? 2.967 -15.190 8.915 1.00 69.81 97 ALA A CA 1
ATOM 778 C C . ALA A 1 97 ? 3.055 -16.643 9.427 1.00 69.81 97 ALA A C 1
ATOM 780 O O . ALA A 1 97 ? 3.825 -17.425 8.881 1.00 69.81 97 ALA A O 1
ATOM 781 N N . LEU A 1 98 ? 2.279 -17.003 10.458 1.00 71.12 98 LEU A N 1
ATOM 782 C CA . LEU A 1 98 ? 2.169 -18.363 11.000 1.00 71.12 98 LEU A CA 1
ATOM 783 C C . LEU A 1 98 ? 0.899 -19.093 10.537 1.00 71.12 98 LEU A C 1
ATOM 785 O O . LEU A 1 98 ? 0.668 -20.221 10.971 1.00 71.12 98 LEU A O 1
ATOM 789 N N . SER A 1 99 ? 0.079 -18.473 9.683 1.00 80.00 99 SER A N 1
ATOM 790 C CA . SER A 1 99 ? -1.006 -19.188 9.002 1.00 80.00 99 SER A CA 1
ATOM 791 C C . SER A 1 99 ? -0.432 -20.290 8.113 1.00 80.00 99 SER A C 1
ATOM 793 O O . SER A 1 99 ? 0.683 -20.154 7.605 1.00 80.00 99 SER A O 1
ATOM 795 N N . ASP A 1 100 ? -1.174 -21.376 7.913 1.00 80.62 100 ASP A N 1
ATOM 796 C CA . ASP A 1 100 ? -0.691 -22.486 7.084 1.00 80.62 100 ASP A CA 1
ATOM 797 C C . ASP A 1 100 ? -0.493 -22.049 5.626 1.00 80.62 100 ASP A C 1
ATOM 799 O O . ASP A 1 100 ? 0.514 -22.400 5.020 1.00 80.62 100 ASP A O 1
ATOM 803 N N . GLU A 1 101 ? -1.338 -21.145 5.123 1.00 80.31 101 GLU A N 1
ATOM 804 C CA . GLU A 1 101 ? -1.165 -20.478 3.824 1.00 80.31 101 GLU A CA 1
ATOM 805 C C . GLU A 1 101 ? 0.147 -19.680 3.740 1.00 80.31 101 GLU A C 1
ATOM 807 O O . GLU A 1 101 ? 0.865 -19.726 2.737 1.00 80.31 101 GLU A O 1
ATOM 812 N N . ALA A 1 102 ? 0.500 -18.936 4.795 1.00 79.56 102 ALA A N 1
ATOM 813 C CA . ALA A 1 102 ? 1.760 -18.203 4.834 1.00 79.56 102 ALA A CA 1
ATOM 814 C C . ALA A 1 102 ? 2.961 -19.144 4.960 1.00 79.56 102 ALA A C 1
ATOM 816 O O . ALA A 1 102 ? 3.971 -18.898 4.302 1.00 79.56 102 ALA A O 1
ATOM 817 N N . LYS A 1 103 ? 2.857 -20.223 5.745 1.00 79.88 103 LYS A N 1
ATOM 818 C CA . LYS A 1 103 ? 3.896 -21.260 5.826 1.00 79.88 103 LYS A CA 1
ATOM 819 C C . LYS A 1 103 ? 4.113 -21.917 4.467 1.00 79.88 103 LYS A C 1
ATOM 821 O O . LYS A 1 103 ? 5.257 -22.034 4.047 1.00 79.88 103 LYS A O 1
ATOM 826 N N . GLU A 1 104 ? 3.043 -22.261 3.755 1.00 82.19 104 GLU A N 1
ATOM 827 C CA . GLU A 1 104 ? 3.103 -22.835 2.409 1.00 82.19 104 GLU A CA 1
ATOM 828 C C . GLU A 1 104 ? 3.715 -21.849 1.404 1.00 82.19 104 GLU A C 1
ATOM 830 O O . GLU A 1 104 ? 4.578 -22.196 0.602 1.00 82.19 104 GLU A O 1
ATOM 835 N N . LYS A 1 105 ? 3.339 -20.568 1.467 1.00 80.81 105 LYS A N 1
ATOM 836 C CA . LYS A 1 105 ? 3.955 -19.531 0.630 1.00 80.81 105 LYS A CA 1
ATOM 837 C C . LYS A 1 105 ? 5.446 -19.353 0.932 1.00 80.81 105 LYS A C 1
ATOM 839 O O . LYS A 1 105 ? 6.219 -19.079 0.015 1.00 80.81 105 LYS A O 1
ATOM 844 N N . LEU A 1 106 ? 5.837 -19.444 2.202 1.00 75.12 106 LEU A N 1
ATOM 845 C CA . LEU A 1 106 ? 7.218 -19.273 2.656 1.00 75.12 106 LEU A CA 1
ATOM 846 C C . LEU A 1 106 ? 8.083 -20.520 2.428 1.00 75.12 106 LEU A C 1
ATOM 848 O O . LEU A 1 106 ? 9.299 -20.363 2.330 1.00 75.12 106 LEU A O 1
ATOM 852 N N . SER A 1 107 ? 7.486 -21.711 2.323 1.00 73.38 107 SER A N 1
ATOM 853 C CA . SER A 1 107 ? 8.186 -22.969 2.033 1.00 73.38 107 SER A CA 1
ATOM 854 C C . SER A 1 107 ? 8.516 -23.151 0.551 1.00 73.38 107 SER A C 1
ATOM 856 O O . SER A 1 107 ? 9.413 -23.921 0.213 1.00 73.38 107 SER A O 1
ATOM 858 N N . ARG A 1 108 ? 7.831 -22.432 -0.348 1.00 76.38 108 ARG A N 1
ATOM 859 C CA . ARG A 1 108 ? 8.120 -22.472 -1.788 1.00 76.38 108 ARG A CA 1
ATOM 860 C C . ARG A 1 108 ? 9.545 -21.973 -2.077 1.00 76.38 108 ARG A C 1
ATOM 862 O O . ARG A 1 108 ? 9.959 -20.960 -1.500 1.00 76.38 108 ARG A O 1
ATOM 869 N N . PRO A 1 109 ? 10.274 -22.617 -3.013 1.00 74.56 109 PRO A N 1
ATOM 870 C CA . PRO A 1 109 ? 11.568 -22.130 -3.471 1.00 74.56 109 PRO A CA 1
ATOM 871 C C . PRO A 1 109 ? 11.473 -20.659 -3.873 1.00 74.56 109 PRO A C 1
ATOM 873 O O . PRO A 1 109 ? 10.542 -20.232 -4.565 1.00 74.56 109 PRO A O 1
ATOM 876 N N . ARG A 1 110 ? 12.425 -19.854 -3.402 1.00 74.88 110 ARG A N 1
ATOM 877 C CA . ARG A 1 110 ? 12.484 -18.437 -3.763 1.00 74.88 110 ARG A CA 1
ATOM 878 C C . ARG A 1 110 ? 12.746 -18.323 -5.268 1.00 74.88 110 ARG A C 1
ATOM 880 O O . ARG A 1 110 ? 13.405 -19.167 -5.860 1.00 74.88 110 ARG A O 1
ATOM 887 N N . LYS A 1 111 ? 12.263 -17.235 -5.881 1.00 80.81 111 LYS A N 1
ATOM 888 C CA . LYS A 1 111 ? 12.454 -16.944 -7.319 1.00 80.81 111 LYS A CA 1
ATOM 889 C C . LYS A 1 111 ? 13.930 -16.973 -7.752 1.00 80.81 111 LYS A C 1
ATOM 891 O O . LYS A 1 111 ? 14.226 -17.188 -8.922 1.00 80.81 111 LYS A O 1
ATOM 896 N N . HIS A 1 112 ? 14.831 -16.688 -6.822 1.00 83.00 112 HIS A N 1
ATOM 897 C CA . HIS A 1 112 ? 16.269 -16.662 -7.033 1.00 83.00 112 HIS A CA 1
ATOM 898 C C . HIS A 1 112 ? 16.919 -17.745 -6.180 1.00 83.00 112 HIS A C 1
ATOM 900 O O . HIS A 1 112 ? 16.404 -18.056 -5.103 1.00 83.00 112 HIS A O 1
ATOM 906 N N . GLU A 1 113 ? 18.064 -18.262 -6.627 1.00 85.25 113 GLU A N 1
ATOM 907 C CA . GLU A 1 113 ? 18.870 -19.157 -5.800 1.00 85.25 113 GLU A CA 1
ATOM 908 C C . GLU A 1 113 ? 19.193 -18.520 -4.436 1.00 85.25 113 GLU A C 1
ATOM 910 O O . GLU A 1 113 ? 19.349 -17.293 -4.363 1.00 85.25 113 GLU A O 1
ATOM 915 N N . PRO A 1 114 ? 19.308 -19.315 -3.353 1.00 84.56 114 PRO A N 1
ATOM 916 C CA . PRO A 1 114 ? 19.439 -18.797 -1.990 1.00 84.56 114 PRO A CA 1
ATOM 917 C C . PRO A 1 114 ? 20.558 -17.760 -1.814 1.00 84.56 114 PRO A C 1
ATOM 919 O O . PRO A 1 114 ? 20.335 -16.728 -1.178 1.00 84.56 114 PRO A O 1
ATOM 922 N N . ALA A 1 115 ? 21.722 -17.988 -2.433 1.00 88.69 115 ALA A N 1
ATOM 923 C CA . ALA A 1 115 ? 22.857 -17.067 -2.379 1.00 88.69 115 ALA A CA 1
ATOM 924 C C . ALA A 1 115 ? 22.527 -15.711 -3.027 1.00 88.69 115 ALA A C 1
ATOM 926 O O . ALA A 1 115 ? 22.669 -14.662 -2.399 1.00 88.69 115 ALA A O 1
ATOM 927 N N . LEU A 1 116 ? 21.989 -15.721 -4.251 1.00 92.12 116 LEU A N 1
ATOM 928 C CA . LEU A 1 116 ? 21.574 -14.501 -4.947 1.00 92.12 116 LEU A CA 1
ATOM 929 C C . LEU A 1 116 ? 20.432 -13.780 -4.213 1.00 92.12 116 LEU A C 1
ATOM 931 O O . LEU A 1 116 ? 20.401 -12.550 -4.168 1.00 92.12 116 LEU A O 1
ATOM 935 N N . HIS A 1 117 ? 19.491 -14.523 -3.629 1.00 90.12 117 HIS A N 1
ATOM 936 C CA . HIS A 1 117 ? 18.395 -13.935 -2.864 1.00 90.12 117 HIS A CA 1
ATOM 937 C C . HIS A 1 117 ? 18.904 -13.142 -1.655 1.00 90.12 117 HIS A C 1
ATOM 939 O O . HIS A 1 117 ? 18.460 -12.011 -1.450 1.00 90.12 117 HIS A O 1
ATOM 945 N N . GLY A 1 118 ? 19.866 -13.693 -0.905 1.00 89.38 118 GLY A N 1
ATOM 946 C CA . GLY A 1 118 ? 20.507 -12.999 0.214 1.00 89.38 118 GLY A CA 1
ATOM 947 C C . GLY A 1 118 ? 21.168 -11.688 -0.217 1.00 89.38 118 GLY A C 1
ATOM 948 O O . GLY A 1 118 ? 20.954 -10.653 0.414 1.00 89.38 118 GLY A O 1
ATOM 949 N N . VAL A 1 119 ? 21.884 -11.702 -1.347 1.00 93.38 119 VAL A N 1
ATOM 950 C CA . VAL A 1 119 ? 22.497 -10.497 -1.930 1.00 93.38 119 VAL A CA 1
ATOM 951 C C . VAL A 1 119 ? 21.450 -9.433 -2.274 1.00 93.38 119 VAL A C 1
ATOM 953 O O . VAL A 1 119 ? 21.616 -8.261 -1.934 1.00 93.38 119 VAL A O 1
ATOM 956 N N . LEU A 1 120 ? 20.343 -9.823 -2.912 1.00 92.44 120 LEU A N 1
ATOM 957 C CA . LEU A 1 120 ? 19.273 -8.891 -3.280 1.00 92.44 120 LEU A CA 1
ATOM 958 C C . LEU A 1 120 ? 18.571 -8.283 -2.055 1.00 92.44 120 LEU A C 1
ATOM 960 O O . LEU A 1 120 ? 18.241 -7.097 -2.080 1.00 92.44 120 LEU A O 1
ATOM 964 N N . GLU A 1 121 ? 18.359 -9.051 -0.983 1.00 92.19 121 GLU A N 1
ATOM 965 C CA . GLU A 1 121 ? 17.774 -8.515 0.253 1.00 92.19 121 GLU A CA 1
ATOM 966 C C . GLU A 1 121 ? 18.729 -7.556 0.980 1.00 92.19 121 GLU A C 1
ATOM 968 O O . GLU A 1 121 ? 18.269 -6.509 1.435 1.00 92.19 121 GLU A O 1
ATOM 973 N N . LYS A 1 122 ? 20.046 -7.822 1.015 1.00 92.44 122 LYS A N 1
ATOM 974 C CA . LYS A 1 122 ? 21.044 -6.873 1.557 1.00 92.44 122 LYS A CA 1
ATOM 975 C C . LYS A 1 122 ? 20.979 -5.521 0.843 1.00 92.44 122 LYS A C 1
ATOM 977 O O . LYS A 1 122 ? 20.867 -4.478 1.486 1.00 92.44 122 LYS A O 1
ATOM 982 N N . LEU A 1 123 ? 20.980 -5.540 -0.492 1.00 93.38 123 LEU A N 1
ATOM 983 C CA . LEU A 1 123 ? 20.880 -4.324 -1.307 1.00 93.38 123 LEU A CA 1
ATOM 984 C C . LEU A 1 123 ? 19.554 -3.584 -1.074 1.00 93.38 123 LEU A C 1
ATOM 986 O O . LEU A 1 123 ? 19.525 -2.362 -0.953 1.00 93.38 123 LEU A O 1
ATOM 990 N N . LYS A 1 124 ? 18.444 -4.319 -0.957 1.00 91.94 124 LYS A N 1
ATOM 991 C CA . LYS A 1 124 ? 17.118 -3.756 -0.663 1.00 91.94 124 LYS A CA 1
ATOM 992 C C . LYS A 1 124 ? 17.028 -3.122 0.729 1.00 91.94 124 LYS A C 1
ATOM 994 O O . LYS A 1 124 ? 16.278 -2.167 0.903 1.00 91.94 124 LYS A O 1
ATOM 999 N N . GLN A 1 125 ? 17.783 -3.629 1.701 1.00 92.88 125 GLN A N 1
ATOM 1000 C CA . GLN A 1 125 ? 17.890 -3.061 3.050 1.00 92.88 125 GLN A CA 1
ATOM 1001 C C . GLN A 1 125 ? 18.803 -1.824 3.118 1.00 92.88 125 GLN A C 1
ATOM 1003 O O . GLN A 1 125 ? 18.920 -1.220 4.180 1.00 92.88 125 GLN A O 1
ATOM 1008 N N . GLY A 1 126 ? 19.399 -1.411 1.994 1.00 91.88 126 GLY A N 1
ATOM 1009 C CA . GLY A 1 126 ? 20.171 -0.174 1.880 1.00 91.88 126 GLY A CA 1
ATOM 1010 C C . GLY A 1 126 ? 21.684 -0.365 1.797 1.00 91.88 126 GLY A C 1
ATOM 1011 O O . GLY A 1 126 ? 22.398 0.635 1.734 1.00 91.88 126 GLY A O 1
ATOM 1012 N N . ALA A 1 127 ? 22.183 -1.607 1.763 1.00 92.69 127 ALA A N 1
ATOM 1013 C CA . ALA A 1 127 ? 23.595 -1.856 1.485 1.00 92.69 127 ALA A CA 1
ATOM 1014 C C . ALA A 1 127 ? 23.955 -1.386 0.067 1.00 92.69 127 ALA A C 1
ATOM 1016 O O . ALA A 1 127 ? 23.165 -1.525 -0.875 1.00 92.69 127 ALA A O 1
ATOM 1017 N N . ARG A 1 128 ? 25.160 -0.843 -0.110 1.00 94.00 128 ARG A N 1
ATOM 1018 C CA . ARG A 1 128 ? 25.698 -0.523 -1.435 1.00 94.00 128 ARG A CA 1
ATOM 1019 C C . ARG A 1 128 ? 26.345 -1.765 -2.036 1.00 94.00 128 ARG A C 1
ATOM 1021 O O . ARG A 1 128 ? 26.756 -2.680 -1.334 1.00 94.00 128 ARG A O 1
ATOM 1028 N N . VAL A 1 129 ? 26.496 -1.780 -3.361 1.00 92.25 129 VAL A N 1
ATOM 1029 C CA . VAL A 1 129 ? 27.186 -2.882 -4.064 1.00 92.25 129 VAL A CA 1
ATOM 1030 C C . VAL A 1 129 ? 28.643 -3.026 -3.599 1.00 92.25 129 VAL A C 1
ATOM 1032 O O . VAL A 1 129 ? 29.173 -4.129 -3.602 1.00 92.25 129 VAL A O 1
ATOM 1035 N N . THR A 1 130 ? 29.270 -1.930 -3.165 1.00 93.75 130 THR A N 1
ATOM 1036 C CA . THR A 1 130 ? 30.622 -1.911 -2.586 1.00 93.75 130 THR A CA 1
ATOM 1037 C C . THR A 1 130 ? 30.724 -2.627 -1.245 1.00 93.75 130 THR A C 1
ATOM 1039 O O . THR A 1 130 ? 31.814 -3.046 -0.877 1.00 93.75 130 THR A O 1
ATOM 1042 N N . ASP A 1 131 ? 29.606 -2.772 -0.533 1.00 92.69 131 ASP A N 1
ATOM 1043 C CA . ASP A 1 131 ? 29.560 -3.348 0.814 1.00 92.69 131 ASP A CA 1
ATOM 1044 C C . ASP A 1 131 ? 29.375 -4.879 0.766 1.00 92.69 131 ASP A C 1
ATOM 1046 O O . ASP A 1 131 ? 29.334 -5.545 1.798 1.00 92.69 131 ASP A O 1
ATOM 1050 N N . LEU A 1 132 ? 29.235 -5.440 -0.440 1.00 94.06 132 LEU A N 1
ATOM 1051 C CA . LEU A 1 132 ? 29.113 -6.872 -0.698 1.00 94.06 132 LEU A CA 1
ATOM 1052 C C . LEU A 1 132 ? 30.493 -7.525 -0.824 1.00 94.06 132 LEU A C 1
ATOM 1054 O O . LEU A 1 132 ? 31.437 -6.904 -1.323 1.00 94.06 132 LEU A O 1
ATOM 1058 N N . THR A 1 133 ? 30.597 -8.805 -0.462 1.00 96.19 133 THR A N 1
ATOM 1059 C CA . THR A 1 133 ? 31.826 -9.580 -0.706 1.00 96.19 133 THR A CA 1
ATOM 1060 C C . THR A 1 133 ? 32.082 -9.745 -2.214 1.00 96.19 133 THR A C 1
ATOM 1062 O O . THR A 1 133 ? 31.145 -9.626 -3.008 1.00 96.19 133 THR A O 1
ATOM 1065 N N . PRO A 1 134 ? 33.322 -10.031 -2.657 1.00 96.31 134 PRO A N 1
ATOM 1066 C CA . PRO A 1 134 ? 33.621 -10.215 -4.082 1.00 96.31 134 PRO A CA 1
ATOM 1067 C C . PRO A 1 134 ? 32.719 -11.250 -4.777 1.00 96.31 134 PRO A C 1
ATOM 1069 O O . PRO A 1 134 ? 32.212 -10.987 -5.868 1.00 96.31 134 PRO A O 1
ATOM 1072 N N . ASP A 1 135 ? 32.434 -12.370 -4.111 1.00 94.12 135 ASP A N 1
ATOM 1073 C CA . ASP A 1 135 ? 31.559 -13.424 -4.641 1.00 94.12 135 ASP A CA 1
ATOM 1074 C C . ASP A 1 135 ? 30.106 -12.944 -4.782 1.00 94.12 135 ASP A C 1
ATOM 1076 O O . ASP A 1 135 ? 29.445 -13.175 -5.796 1.00 94.12 135 ASP A O 1
ATOM 1080 N N . GLU A 1 136 ? 29.607 -12.197 -3.794 1.00 94.81 136 GLU A N 1
ATOM 1081 C CA . GLU A 1 136 ? 28.270 -11.598 -3.822 1.00 94.81 136 GLU A CA 1
ATOM 1082 C C . GLU A 1 136 ? 28.138 -10.536 -4.921 1.00 94.81 136 GLU A C 1
ATOM 1084 O O . GLU A 1 136 ? 27.101 -10.442 -5.591 1.00 94.81 136 GLU A O 1
ATOM 1089 N N . GLN A 1 137 ? 29.197 -9.754 -5.146 1.00 95.44 137 GLN A N 1
ATOM 1090 C CA . GLN A 1 137 ? 29.254 -8.796 -6.245 1.00 95.44 137 GLN A CA 1
ATOM 1091 C C . GLN A 1 137 ? 29.161 -9.506 -7.596 1.00 95.44 137 GLN A C 1
ATOM 1093 O O . GLN A 1 137 ? 28.412 -9.049 -8.463 1.00 95.44 137 GLN A O 1
ATOM 1098 N N . GLU A 1 138 ? 29.878 -10.615 -7.786 1.00 94.88 138 GLU A N 1
ATOM 1099 C CA . GLU A 1 138 ? 29.857 -11.356 -9.048 1.00 94.88 138 GLU A CA 1
ATOM 1100 C C . GLU A 1 138 ? 28.505 -12.037 -9.296 1.00 94.88 138 GLU A C 1
ATOM 1102 O O . GLU A 1 138 ? 27.972 -11.966 -10.410 1.00 94.88 138 GLU A O 1
ATOM 1107 N N . LEU A 1 139 ? 27.874 -12.584 -8.251 1.00 94.06 139 LEU A N 1
ATOM 1108 C CA . LEU A 1 139 ? 26.499 -13.089 -8.317 1.00 94.06 139 LEU A CA 1
ATOM 1109 C C . LEU A 1 139 ? 25.519 -11.993 -8.751 1.00 94.06 139 LEU A C 1
ATOM 1111 O O . LEU A 1 139 ? 24.724 -12.189 -9.677 1.00 94.06 139 LEU A O 1
ATOM 1115 N N . HIS A 1 140 ? 25.602 -10.807 -8.142 1.00 93.81 140 HIS A N 1
ATOM 1116 C CA . HIS A 1 140 ? 24.762 -9.672 -8.519 1.00 93.81 140 HIS A CA 1
ATOM 1117 C C . HIS A 1 140 ? 25.032 -9.206 -9.960 1.00 93.81 140 HIS A C 1
ATOM 1119 O O . HIS A 1 140 ? 24.087 -8.960 -10.716 1.00 93.81 140 HIS A O 1
ATOM 1125 N N . ARG A 1 141 ? 26.299 -9.118 -10.385 1.00 94.44 141 ARG A N 1
ATOM 1126 C CA . ARG A 1 141 ? 26.682 -8.745 -11.760 1.00 94.44 141 ARG A CA 1
ATOM 1127 C C . ARG A 1 141 ? 26.155 -9.739 -12.786 1.00 94.44 141 ARG A C 1
ATOM 1129 O O . ARG A 1 141 ? 25.647 -9.327 -13.828 1.00 94.44 141 ARG A O 1
ATOM 1136 N N . THR A 1 142 ? 26.260 -11.033 -12.508 1.00 93.81 142 THR A N 1
ATOM 1137 C CA . THR A 1 142 ? 25.757 -12.104 -13.379 1.00 93.81 142 THR A CA 1
ATOM 1138 C C . THR A 1 142 ? 24.240 -12.045 -13.492 1.00 93.81 142 THR A C 1
ATOM 1140 O O . THR A 1 142 ? 23.703 -12.012 -14.599 1.00 93.81 142 THR A O 1
ATOM 1143 N N . TYR A 1 143 ? 23.539 -11.888 -12.366 1.00 93.12 143 TYR A N 1
ATOM 1144 C CA . TYR A 1 143 ? 22.094 -11.671 -12.362 1.00 93.12 143 TYR A CA 1
ATOM 1145 C C . TYR A 1 143 ? 21.684 -10.449 -13.195 1.00 93.12 143 TYR A C 1
ATOM 1147 O O . TYR A 1 143 ? 20.774 -10.536 -14.020 1.00 93.12 143 TYR A O 1
ATOM 1155 N N . ARG A 1 144 ? 22.373 -9.311 -13.033 1.00 92.75 144 ARG A N 1
ATOM 1156 C CA . ARG A 1 144 ? 22.104 -8.087 -13.802 1.00 92.75 144 ARG A CA 1
ATOM 1157 C C . ARG A 1 144 ? 22.347 -8.282 -15.296 1.00 92.75 144 ARG A C 1
ATOM 1159 O O . ARG A 1 144 ? 21.516 -7.835 -16.082 1.00 92.75 144 ARG A O 1
ATOM 1166 N N . ARG A 1 145 ? 23.430 -8.961 -15.690 1.00 92.00 145 ARG A N 1
ATOM 1167 C CA . ARG A 1 145 ? 23.705 -9.310 -17.096 1.00 92.00 145 ARG A CA 1
ATOM 1168 C C . ARG A 1 145 ? 22.577 -10.154 -17.685 1.00 92.00 145 ARG A C 1
ATOM 1170 O O . ARG A 1 145 ? 22.037 -9.789 -18.725 1.00 92.00 145 ARG A O 1
ATOM 1177 N N . ASN A 1 146 ? 22.155 -11.203 -16.982 1.00 90.31 146 ASN A N 1
ATOM 1178 C CA . ASN A 1 146 ? 21.079 -12.089 -17.435 1.00 90.31 146 ASN A CA 1
ATOM 1179 C C . ASN A 1 146 ? 19.728 -11.367 -17.516 1.00 90.31 146 ASN A C 1
ATOM 1181 O O . ASN A 1 146 ? 18.979 -11.571 -18.466 1.00 90.31 146 ASN A O 1
ATOM 1185 N N . LEU A 1 147 ? 19.431 -10.480 -16.561 1.00 89.00 147 LEU A N 1
ATOM 1186 C CA . LEU A 1 147 ? 18.219 -9.659 -16.576 1.00 89.00 147 LEU A CA 1
ATOM 1187 C C . LEU A 1 147 ? 18.193 -8.684 -17.760 1.00 89.00 147 LEU A C 1
ATOM 1189 O O . LEU A 1 147 ? 17.141 -8.453 -18.348 1.00 89.00 147 LEU A O 1
ATOM 1193 N N . VAL A 1 148 ? 19.336 -8.086 -18.103 1.00 87.31 148 VAL A N 1
ATOM 1194 C CA . VAL A 1 148 ? 19.451 -7.213 -19.280 1.00 87.31 148 VAL A CA 1
ATOM 1195 C C . VAL A 1 148 ? 19.308 -8.027 -20.563 1.00 87.31 148 VAL A C 1
ATOM 1197 O O . VAL A 1 148 ? 18.600 -7.598 -21.469 1.00 87.31 148 VAL A O 1
ATOM 1200 N N . ALA A 1 149 ? 19.937 -9.202 -20.632 1.00 90.19 149 ALA A N 1
ATOM 1201 C CA . ALA A 1 149 ? 19.849 -10.085 -21.788 1.00 90.19 149 ALA A CA 1
ATOM 1202 C C . ALA A 1 149 ? 18.410 -10.564 -22.035 1.00 90.19 149 ALA A C 1
ATOM 1204 O O . ALA A 1 149 ? 17.935 -10.470 -23.162 1.00 90.19 149 ALA A O 1
ATOM 1205 N N . SER A 1 150 ? 17.689 -10.993 -20.995 1.00 88.38 150 SER A N 1
ATOM 1206 C CA . SER A 1 150 ? 16.299 -11.454 -21.128 1.00 88.38 150 SER A CA 1
ATOM 1207 C C . SER A 1 150 ? 15.326 -10.338 -21.501 1.00 88.38 150 SER A C 1
ATOM 1209 O O . SER A 1 150 ? 14.354 -10.575 -22.207 1.00 88.38 150 SER A O 1
ATOM 1211 N N . ARG A 1 151 ? 15.606 -9.100 -21.078 1.00 90.50 151 ARG A N 1
ATOM 1212 C CA . ARG A 1 151 ? 14.810 -7.914 -21.431 1.00 90.50 151 ARG A CA 1
ATOM 1213 C C . ARG A 1 151 ? 15.244 -7.247 -22.726 1.00 90.50 151 ARG A C 1
ATOM 1215 O O . ARG A 1 151 ? 14.672 -6.224 -23.100 1.00 90.50 151 ARG A O 1
ATOM 1222 N N . ARG A 1 152 ? 16.268 -7.768 -23.403 1.00 90.19 152 ARG A N 1
ATOM 1223 C CA . ARG A 1 152 ? 16.835 -7.136 -24.595 1.00 90.19 152 ARG A CA 1
ATOM 1224 C C . ARG A 1 152 ? 15.765 -6.910 -25.654 1.00 90.19 152 ARG A C 1
ATOM 1226 O O . ARG A 1 152 ? 15.690 -5.813 -26.196 1.00 90.19 152 ARG A O 1
ATOM 1233 N N . ASP A 1 153 ? 14.924 -7.906 -25.896 1.00 89.44 153 ASP A N 1
ATOM 1234 C CA . ASP A 1 153 ? 13.896 -7.826 -26.931 1.00 89.44 153 ASP A CA 1
ATOM 1235 C C . ASP A 1 153 ? 12.789 -6.837 -26.567 1.00 89.44 153 ASP A C 1
ATOM 1237 O O . ASP A 1 153 ? 12.403 -6.029 -27.409 1.00 89.44 153 ASP A O 1
ATOM 1241 N N . GLU A 1 154 ? 12.353 -6.810 -25.304 1.00 88.69 154 GLU A N 1
ATOM 1242 C CA . GLU A 1 154 ? 11.393 -5.817 -24.800 1.00 88.69 154 GLU A CA 1
ATOM 1243 C C . GLU A 1 154 ? 11.931 -4.389 -24.960 1.00 88.69 154 GLU A C 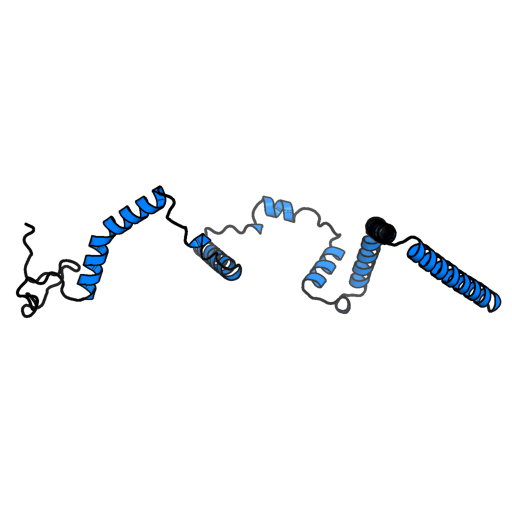1
ATOM 1245 O O . GLU A 1 154 ? 11.249 -3.496 -25.467 1.00 88.69 154 GLU A O 1
ATOM 1250 N N . VAL A 1 155 ? 13.190 -4.175 -24.568 1.00 87.56 155 VAL A N 1
ATOM 1251 C CA . VAL A 1 155 ? 13.861 -2.877 -24.674 1.00 87.56 155 VAL A CA 1
ATOM 1252 C C . VAL A 1 155 ? 14.006 -2.473 -26.142 1.00 87.56 155 VAL A C 1
ATOM 1254 O O . VAL A 1 155 ? 13.678 -1.342 -26.504 1.00 87.56 155 VAL A O 1
ATOM 1257 N N . LEU A 1 156 ? 14.446 -3.385 -27.014 1.00 91.62 156 LEU A N 1
ATOM 1258 C CA . LEU A 1 156 ? 14.553 -3.137 -28.453 1.00 91.62 156 LEU A CA 1
ATOM 1259 C C . LEU A 1 156 ? 13.189 -2.833 -29.081 1.00 91.62 156 LEU A C 1
ATOM 1261 O O . LEU A 1 156 ? 13.096 -1.917 -29.898 1.00 91.62 156 LEU A O 1
ATOM 1265 N N . ALA A 1 157 ? 12.135 -3.551 -28.694 1.00 92.25 157 ALA A N 1
ATOM 1266 C CA . ALA A 1 157 ? 10.773 -3.305 -29.155 1.00 92.25 157 ALA A CA 1
ATOM 1267 C C . ALA A 1 157 ? 10.294 -1.905 -28.750 1.00 92.25 157 ALA A C 1
ATOM 1269 O O . ALA A 1 157 ? 9.776 -1.169 -29.592 1.00 92.25 157 ALA A O 1
ATOM 1270 N N . TRP A 1 158 ? 10.549 -1.492 -27.505 1.00 92.75 158 TRP A N 1
ATOM 1271 C CA . TRP A 1 158 ? 10.243 -0.141 -27.039 1.00 92.75 158 TRP A CA 1
ATOM 1272 C C . TRP A 1 158 ? 10.973 0.931 -27.858 1.00 92.75 158 TRP A C 1
ATOM 1274 O O . TRP A 1 158 ? 10.347 1.885 -28.323 1.00 92.75 158 TRP A O 1
ATOM 1284 N N . TYR A 1 159 ? 12.278 0.761 -28.103 1.00 90.50 159 TYR A N 1
ATOM 1285 C CA . TYR A 1 159 ? 13.050 1.698 -28.925 1.00 90.50 159 TYR A CA 1
ATOM 1286 C C . TYR A 1 159 ? 12.545 1.766 -30.370 1.00 90.50 159 TYR A C 1
ATOM 1288 O O . TYR A 1 159 ? 12.448 2.864 -30.921 1.00 90.50 159 TYR A O 1
ATOM 1296 N N . ARG A 1 160 ? 12.196 0.625 -30.979 1.00 92.69 160 ARG A N 1
ATOM 1297 C CA . ARG A 1 160 ? 11.624 0.571 -32.335 1.00 92.69 160 ARG A CA 1
ATOM 1298 C C . ARG A 1 160 ? 10.293 1.307 -32.406 1.00 92.69 160 ARG A C 1
ATOM 1300 O O . ARG A 1 160 ? 10.123 2.140 -33.289 1.00 92.69 160 ARG A O 1
ATOM 1307 N N . ASN A 1 161 ? 9.391 1.051 -31.461 1.00 93.00 161 ASN A N 1
ATOM 1308 C CA . ASN A 1 161 ? 8.090 1.713 -31.406 1.00 93.00 161 ASN A CA 1
ATOM 1309 C C . ASN A 1 161 ? 8.257 3.230 -31.226 1.00 93.00 161 ASN A C 1
ATOM 1311 O O . ASN A 1 161 ? 7.747 4.018 -32.019 1.00 93.00 161 ASN A O 1
ATOM 1315 N N . ARG A 1 162 ? 9.092 3.651 -30.268 1.00 93.38 162 ARG A N 1
ATOM 1316 C CA . ARG A 1 162 ? 9.412 5.068 -30.060 1.00 93.38 162 ARG A CA 1
ATOM 1317 C C . ARG A 1 162 ? 9.981 5.727 -31.319 1.00 93.38 162 ARG A C 1
ATOM 1319 O O . ARG A 1 162 ? 9.644 6.870 -31.621 1.00 93.38 162 ARG A O 1
ATOM 1326 N N . TYR A 1 163 ? 10.851 5.027 -32.047 1.00 90.56 163 TYR A N 1
ATOM 1327 C CA . TYR A 1 163 ? 11.387 5.513 -33.315 1.00 90.56 163 TYR A CA 1
ATOM 1328 C C . TYR A 1 163 ? 10.293 5.643 -34.383 1.00 90.56 163 TYR A C 1
ATOM 1330 O O . TYR A 1 163 ? 10.211 6.690 -35.017 1.00 90.56 163 TYR A O 1
ATOM 1338 N N . GLN A 1 164 ? 9.428 4.639 -34.543 1.00 91.56 164 GLN A N 1
ATOM 1339 C CA . GLN A 1 164 ? 8.307 4.670 -35.491 1.00 91.56 164 GLN A CA 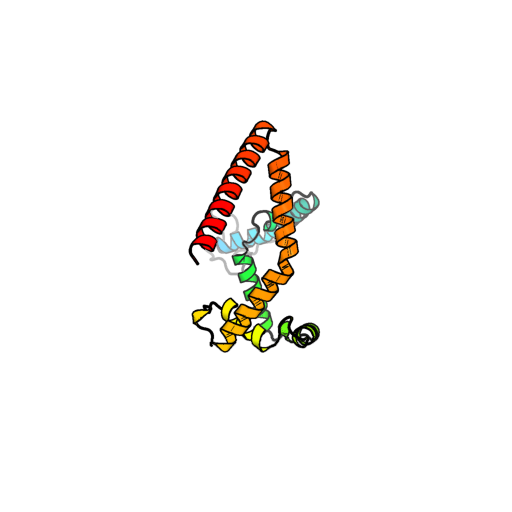1
ATOM 1340 C C . GLN A 1 164 ? 7.340 5.822 -35.205 1.00 91.56 164 GLN A C 1
ATOM 1342 O O . GLN A 1 164 ? 7.012 6.571 -36.118 1.00 91.56 164 GLN A O 1
ATOM 1347 N N . GLN A 1 165 ? 6.952 6.027 -33.944 1.00 92.94 165 GLN A N 1
ATOM 1348 C CA . GLN A 1 165 ? 6.106 7.159 -33.547 1.00 92.94 165 GLN A CA 1
ATOM 1349 C C . GLN A 1 165 ? 6.763 8.499 -33.878 1.00 92.94 165 GLN A C 1
ATOM 1351 O O . GLN A 1 165 ? 6.121 9.401 -34.410 1.00 92.94 165 GLN A O 1
ATOM 1356 N N . LYS A 1 166 ? 8.069 8.626 -33.613 1.00 91.94 166 LYS A N 1
ATOM 1357 C CA . LYS A 1 166 ? 8.813 9.833 -33.974 1.00 91.94 166 LYS A CA 1
ATOM 1358 C C . LYS A 1 166 ? 8.832 10.058 -35.490 1.00 91.94 166 LYS A C 1
ATOM 1360 O O . LYS A 1 166 ? 8.681 11.194 -35.911 1.00 91.94 166 LYS A O 1
ATOM 1365 N N . GLN A 1 167 ? 9.009 9.007 -36.296 1.00 90.44 167 GLN A N 1
ATOM 1366 C CA . GLN A 1 167 ? 8.969 9.099 -37.764 1.00 90.44 167 GLN A CA 1
ATOM 1367 C C . GLN A 1 167 ? 7.588 9.494 -38.288 1.00 90.44 167 GLN A C 1
ATOM 1369 O O . GLN A 1 167 ? 7.503 10.342 -39.171 1.00 90.44 167 GLN A O 1
ATOM 1374 N N . ALA A 1 168 ? 6.522 8.921 -37.724 1.00 90.94 168 ALA A N 1
ATOM 1375 C CA . ALA A 1 168 ? 5.147 9.235 -38.106 1.00 90.94 168 ALA A CA 1
ATOM 1376 C C . ALA A 1 168 ? 4.810 10.720 -37.895 1.00 90.94 168 ALA A C 1
ATOM 1378 O O . ALA A 1 168 ? 4.083 11.301 -38.693 1.00 90.94 168 ALA A O 1
ATOM 1379 N N . ASN A 1 169 ? 5.393 11.337 -36.863 1.00 92.06 169 ASN A N 1
ATOM 1380 C CA . ASN A 1 169 ? 5.158 12.737 -36.512 1.00 92.06 169 ASN A CA 1
ATOM 1381 C C . ASN A 1 169 ? 6.107 13.735 -37.205 1.00 92.06 169 ASN A C 1
ATOM 1383 O O . ASN A 1 169 ? 5.970 14.931 -36.970 1.00 92.06 169 ASN A O 1
ATOM 1387 N N . MET A 1 170 ? 7.076 13.277 -38.007 1.00 91.88 170 MET A N 1
ATOM 1388 C CA . MET A 1 170 ? 8.003 14.152 -38.744 1.00 91.88 170 MET A CA 1
ATOM 1389 C C . MET A 1 170 ? 7.539 14.373 -40.184 1.00 91.88 170 MET A C 1
ATOM 1391 O O . MET A 1 170 ? 7.041 13.441 -40.833 1.00 91.88 170 MET A O 1
ATOM 1395 N N . SER A 1 171 ? 7.778 15.580 -40.701 1.00 93.88 171 SER A N 1
ATOM 1396 C CA . SER A 1 171 ? 7.585 15.896 -42.121 1.00 93.88 171 SER A CA 1
ATOM 1397 C C . SER A 1 171 ? 8.611 15.162 -42.995 1.00 93.88 171 SER A C 1
ATOM 1399 O O . SER A 1 171 ? 9.650 14.709 -42.511 1.00 93.88 171 SER A O 1
ATOM 1401 N N . GLU A 1 172 ? 8.343 15.016 -44.295 1.00 90.81 172 GLU A N 1
ATOM 1402 C CA . GLU A 1 172 ? 9.269 14.305 -45.192 1.00 90.81 172 GLU A CA 1
ATOM 1403 C C . GLU A 1 172 ? 10.633 15.016 -45.299 1.00 90.81 172 GLU A C 1
ATOM 1405 O O . GLU A 1 172 ? 11.672 14.355 -45.276 1.00 90.81 172 GLU A O 1
ATOM 1410 N N . GLU A 1 173 ? 10.645 16.353 -45.285 1.00 92.69 173 GLU A N 1
ATOM 1411 C CA . GLU A 1 173 ? 11.869 17.169 -45.264 1.00 92.69 173 GLU A CA 1
ATOM 1412 C C . GLU A 1 173 ? 12.716 16.904 -44.007 1.00 92.69 173 GLU A C 1
ATOM 1414 O O . GLU A 1 173 ? 13.936 16.722 -44.076 1.00 92.69 173 GLU A O 1
ATOM 1419 N N . GLU A 1 174 ? 12.076 16.798 -42.838 1.00 91.69 174 GLU A N 1
ATOM 1420 C CA . GLU A 1 174 ? 12.756 16.473 -41.581 1.00 91.69 174 GLU A CA 1
ATOM 1421 C C . GLU A 1 174 ? 13.347 15.057 -41.598 1.00 91.69 174 GLU A C 1
ATOM 1423 O O . GLU A 1 174 ? 14.461 14.833 -41.097 1.00 91.69 174 GLU A O 1
ATOM 1428 N N . ARG A 1 175 ? 12.634 14.095 -42.203 1.00 90.44 175 ARG A N 1
ATOM 1429 C CA . ARG A 1 175 ? 13.123 12.719 -42.385 1.00 90.44 175 ARG A CA 1
ATOM 1430 C C . ARG A 1 175 ? 14.331 12.685 -43.312 1.00 90.44 175 ARG A C 1
ATOM 1432 O O . ARG A 1 175 ? 15.312 12.011 -42.995 1.00 90.44 175 ARG A O 1
ATOM 1439 N N . GLU A 1 176 ? 14.313 13.420 -44.422 1.00 92.50 176 GLU A N 1
ATOM 1440 C CA . GLU A 1 176 ? 15.459 13.525 -45.331 1.00 92.50 176 GLU A CA 1
ATOM 1441 C C . GLU A 1 176 ? 16.678 14.155 -44.666 1.00 92.50 176 GLU A C 1
ATOM 1443 O O . GLU A 1 176 ? 17.770 13.579 -44.725 1.00 92.50 176 GLU A O 1
ATOM 1448 N N . ALA A 1 177 ? 16.498 15.257 -43.938 1.00 92.69 177 ALA A N 1
ATOM 1449 C CA . ALA A 1 177 ? 17.571 15.888 -43.176 1.00 92.69 177 ALA A CA 1
ATOM 1450 C C . ALA A 1 177 ? 18.152 14.944 -42.106 1.00 92.69 177 ALA A C 1
ATOM 1452 O O . ALA A 1 177 ? 19.355 14.952 -41.820 1.00 92.69 177 ALA A O 1
ATOM 1453 N N . GLN A 1 178 ? 17.323 14.096 -41.489 1.00 91.12 178 GLN A N 1
ATOM 1454 C CA . GLN A 1 178 ? 17.795 13.061 -40.570 1.00 91.12 178 GLN A CA 1
ATOM 1455 C C . GLN A 1 178 ? 18.576 11.952 -41.295 1.00 91.12 178 GLN A C 1
ATOM 1457 O O . GLN A 1 178 ? 19.650 11.566 -40.824 1.00 91.12 178 GLN A O 1
ATOM 1462 N N . ARG A 1 179 ? 18.082 11.460 -42.441 1.00 92.06 179 ARG A N 1
ATOM 1463 C CA . ARG A 1 179 ? 18.771 10.456 -43.274 1.00 92.06 179 ARG A CA 1
ATOM 1464 C C . ARG A 1 179 ? 20.132 10.971 -43.749 1.00 92.06 179 ARG A C 1
ATOM 1466 O O . ARG A 1 179 ? 21.113 10.235 -43.668 1.00 92.06 179 ARG A O 1
ATOM 1473 N N . ALA A 1 180 ? 20.218 12.231 -44.172 1.00 93.19 180 ALA A N 1
ATOM 1474 C CA . ALA A 1 180 ? 21.465 12.872 -44.585 1.00 93.19 180 ALA A CA 1
ATOM 1475 C C . ALA A 1 180 ? 22.493 12.915 -43.441 1.00 93.19 180 ALA A C 1
ATOM 1477 O O . ALA A 1 180 ? 23.628 12.469 -43.614 1.00 93.19 180 ALA A O 1
ATOM 1478 N N . ARG A 1 181 ? 22.074 13.340 -42.239 1.00 94.62 181 ARG A N 1
ATOM 1479 C CA . ARG A 1 181 ? 22.928 13.325 -41.036 1.00 94.62 181 ARG A CA 1
ATOM 1480 C C . ARG A 1 181 ? 23.426 11.922 -40.688 1.00 94.62 181 ARG A C 1
ATOM 1482 O O . ARG A 1 181 ? 24.589 11.754 -40.328 1.00 94.62 181 ARG A O 1
ATOM 1489 N N . TRP A 1 182 ? 22.565 10.912 -40.809 1.00 92.31 182 TRP A N 1
ATOM 1490 C CA . TRP A 1 182 ? 22.939 9.520 -40.550 1.00 92.31 182 TRP A CA 1
ATOM 1491 C C . TRP A 1 182 ? 23.955 8.986 -41.572 1.00 92.31 182 TRP A C 1
ATOM 1493 O O . TRP A 1 182 ? 24.939 8.358 -41.180 1.00 92.31 182 TRP A O 1
ATOM 1503 N N . ARG A 1 183 ? 23.769 9.282 -42.868 1.00 94.88 183 ARG A N 1
ATOM 1504 C CA . ARG A 1 183 ? 24.725 8.919 -43.932 1.00 94.88 183 ARG A CA 1
ATOM 1505 C C . ARG A 1 183 ? 26.096 9.550 -43.688 1.00 94.88 183 ARG A C 1
ATOM 1507 O O . ARG A 1 183 ? 27.100 8.845 -43.724 1.00 94.88 183 ARG A O 1
ATOM 1514 N N . GLU A 1 184 ? 26.127 10.842 -43.370 1.00 94.50 184 GLU A N 1
ATOM 1515 C CA . GLU A 1 184 ? 27.354 11.579 -43.044 1.00 94.50 184 GLU A CA 1
ATOM 1516 C C . GLU A 1 184 ? 28.081 10.969 -41.835 1.00 94.50 184 GLU A C 1
ATOM 1518 O O . GLU A 1 184 ? 29.288 10.729 -41.873 1.00 94.50 184 GLU A O 1
ATOM 1523 N N . GLN A 1 185 ? 27.344 10.651 -40.766 1.00 94.19 185 GLN A N 1
ATOM 1524 C CA . GLN A 1 185 ? 27.919 10.026 -39.576 1.00 94.19 185 GLN A CA 1
ATOM 1525 C C . GLN A 1 185 ? 28.508 8.641 -39.876 1.00 94.19 185 GLN A C 1
ATOM 1527 O O . GLN A 1 185 ? 29.592 8.317 -39.385 1.00 94.19 185 GLN A O 1
ATOM 1532 N N . ASN A 1 186 ? 27.814 7.823 -40.669 1.00 93.81 186 ASN A N 1
ATOM 1533 C CA . ASN A 1 186 ? 28.310 6.507 -41.059 1.00 93.81 186 ASN A CA 1
ATOM 1534 C C . ASN A 1 186 ? 29.544 6.597 -41.951 1.00 93.81 186 ASN A C 1
ATOM 1536 O O . ASN A 1 186 ? 30.474 5.822 -41.740 1.00 93.81 186 ASN A O 1
ATOM 1540 N N . ARG A 1 187 ? 29.592 7.561 -42.876 1.00 94.38 187 ARG A N 1
ATOM 1541 C CA . ARG A 1 187 ? 30.782 7.808 -43.697 1.00 94.38 187 ARG A CA 1
ATOM 1542 C C . ARG A 1 187 ? 31.997 8.093 -42.813 1.00 94.38 187 ARG A C 1
ATOM 1544 O O . ARG A 1 187 ? 32.982 7.367 -42.884 1.00 94.38 187 ARG A O 1
ATOM 1551 N N . ARG A 1 188 ? 31.867 9.026 -41.860 1.00 93.31 188 ARG A N 1
ATOM 1552 C CA . ARG A 1 188 ? 32.932 9.347 -40.887 1.00 93.31 188 ARG A CA 1
ATOM 1553 C C . ARG A 1 188 ? 33.354 8.154 -40.030 1.00 93.31 188 ARG A C 1
ATOM 1555 O O . ARG A 1 188 ? 34.519 8.035 -39.662 1.00 93.31 188 ARG A O 1
ATOM 1562 N N . ARG A 1 189 ? 32.414 7.281 -39.651 1.00 91.19 189 ARG A N 1
ATOM 1563 C CA . ARG A 1 189 ? 32.733 6.058 -38.894 1.00 91.19 189 ARG A CA 1
ATOM 1564 C C . ARG A 1 189 ? 33.546 5.075 -39.728 1.00 91.19 189 ARG A C 1
ATOM 1566 O O . ARG A 1 189 ? 34.491 4.508 -39.191 1.00 91.19 189 ARG A O 1
ATOM 1573 N N . GLN A 1 190 ? 33.197 4.896 -41.000 1.00 90.62 190 GLN A N 1
ATOM 1574 C CA . GLN A 1 190 ? 33.948 4.032 -41.911 1.00 90.62 190 GLN A CA 1
ATOM 1575 C C . GLN A 1 190 ? 35.352 4.582 -42.159 1.00 90.62 190 GLN A C 1
ATOM 1577 O O . GLN A 1 190 ? 36.315 3.853 -41.966 1.00 90.62 190 GLN A O 1
ATOM 1582 N N . GLU A 1 191 ? 35.481 5.880 -42.445 1.00 91.00 191 GLU A N 1
ATOM 1583 C CA . GLU A 1 191 ? 36.778 6.554 -42.620 1.00 91.00 191 GLU A CA 1
ATOM 1584 C C . GLU A 1 191 ? 37.690 6.394 -41.390 1.00 91.00 191 GLU A C 1
ATOM 1586 O O . GLU A 1 191 ? 38.889 6.156 -41.513 1.00 91.00 191 GLU A O 1
ATOM 1591 N N . ARG A 1 192 ? 37.132 6.487 -40.176 1.00 90.06 192 ARG A N 1
ATOM 1592 C CA . ARG A 1 192 ? 37.890 6.248 -38.936 1.00 90.06 192 ARG A CA 1
ATOM 1593 C C . ARG A 1 192 ? 38.305 4.793 -38.770 1.00 90.06 192 ARG A C 1
ATOM 1595 O O . ARG A 1 192 ? 39.395 4.541 -38.268 1.00 90.06 192 ARG A O 1
ATOM 1602 N N . LYS A 1 193 ? 37.436 3.854 -39.149 1.00 89.06 193 LYS A N 1
ATOM 1603 C CA . LYS A 1 193 ? 37.717 2.420 -39.062 1.00 89.06 193 LYS A CA 1
ATOM 1604 C C . LYS A 1 193 ? 38.863 2.046 -40.003 1.00 89.06 193 LYS A C 1
ATOM 1606 O O . LYS A 1 193 ? 39.843 1.473 -39.543 1.00 89.06 193 LYS A O 1
ATOM 1611 N N . THR A 1 194 ? 38.799 2.477 -41.260 1.00 85.88 194 THR A N 1
ATOM 1612 C CA . THR A 1 194 ? 39.860 2.238 -42.249 1.00 85.88 194 THR A CA 1
ATOM 1613 C C . THR A 1 194 ? 41.166 2.939 -41.870 1.00 85.88 194 THR A C 1
ATOM 1615 O O . THR A 1 194 ? 42.239 2.364 -42.004 1.00 85.88 194 THR A O 1
ATOM 1618 N N . ALA A 1 195 ? 41.107 4.160 -41.326 1.00 82.06 195 ALA A N 1
ATOM 1619 C CA . ALA A 1 195 ? 42.296 4.865 -40.841 1.00 82.06 195 ALA A CA 1
ATOM 1620 C C . ALA A 1 195 ? 42.946 4.205 -39.611 1.00 82.06 195 ALA A C 1
ATOM 1622 O O . ALA A 1 195 ? 44.146 4.370 -39.405 1.00 82.06 195 ALA A O 1
ATOM 1623 N N . HIS A 1 196 ? 42.174 3.498 -38.780 1.00 77.56 196 HIS A N 1
ATOM 1624 C CA . HIS A 1 196 ? 42.701 2.711 -37.664 1.00 77.56 196 HIS A CA 1
ATOM 1625 C C . HIS A 1 196 ? 43.313 1.392 -38.152 1.00 77.56 196 HIS A C 1
ATOM 1627 O O . HIS A 1 196 ? 44.377 1.011 -37.676 1.00 77.56 196 HIS A O 1
ATOM 1633 N N . GLU A 1 197 ? 42.665 0.713 -39.099 1.00 76.50 197 GLU A N 1
ATOM 1634 C CA . GLU A 1 197 ? 43.166 -0.527 -39.711 1.00 76.50 197 GLU A CA 1
ATOM 1635 C C . GLU A 1 197 ? 44.480 -0.296 -40.471 1.00 76.50 197 GLU A C 1
ATOM 1637 O O . GLU A 1 197 ? 45.381 -1.110 -40.364 1.00 76.50 197 GLU A O 1
ATOM 1642 N N . ASN A 1 198 ? 44.647 0.853 -41.133 1.00 72.31 198 ASN A N 1
ATOM 1643 C CA . ASN A 1 198 ? 45.893 1.214 -41.824 1.00 72.31 198 ASN A CA 1
ATOM 1644 C C . ASN A 1 198 ? 47.026 1.695 -40.888 1.00 72.31 198 ASN A C 1
ATOM 1646 O O . ASN A 1 198 ? 48.117 2.001 -41.364 1.00 72.31 198 ASN A O 1
ATOM 1650 N N . LYS A 1 199 ? 46.761 1.848 -39.583 1.00 68.06 199 LYS A N 1
ATOM 1651 C CA . LYS A 1 199 ? 47.742 2.272 -38.564 1.00 68.06 199 LYS A CA 1
ATOM 1652 C C . LYS A 1 199 ? 48.179 1.139 -37.628 1.00 68.06 199 LYS A C 1
ATOM 1654 O O . LYS A 1 199 ? 49.069 1.375 -36.814 1.00 68.06 199 LYS A O 1
ATOM 1659 N N . SER A 1 200 ? 47.519 -0.020 -37.688 1.00 52.41 200 SER A N 1
ATOM 1660 C CA . SER A 1 200 ? 47.901 -1.252 -36.975 1.00 52.41 200 SER A CA 1
ATOM 1661 C C . SER A 1 200 ? 48.704 -2.156 -37.898 1.00 52.41 200 SER A C 1
ATOM 1663 O O . SER A 1 200 ? 49.576 -2.871 -37.366 1.00 52.41 200 SER A O 1
#

Sequence (200 aa):
MKEQTLGICDNCLGEIPHDEWYTSKGKPRQYCGRDCRNTGNSRAGAPIRSAKAKRRVARGEWQNPHHLNPPTPTEQSRRARFGRRREVKAGTWRNPALSDEAKEKLSRPRKHEPALHGVLEKLKQGARVTDLTPDEQELHRTYRRNLVASRRDEVLAWYRNRYQQKQANMSEEEREAQRARWREQNRRRQERKTAHENKS

pLDDT: mean 87.2, std 8.19, range [45.19, 96.31]

Secondary structure (DSSP, 8-state):
-----TTB-TTT-PBPPGGGSB-TTSPBP--SSHHHHHHHHHHHHHHHHHHHHHHHHHTT----HHHHSPPPHHHHHHHHHHHHHHHHHTT----GGGSHHHHHHHHSPPSS-HHHHHHHHHHHTT--GGGS-HHHHHHHHHHHHHHHHHTHHHHHHHHHHHHHHHHHTS-HHHHHHHHHHHHHHHHHHHHHHHHHHTT-

Radius of gyration: 40.0 Å; chains: 1; bounding box: 97×57×96 Å